Protein AF-0000000076115044 (afdb_homodimer)

Structure (mmCIF, N/CA/C/O backbone):
data_AF-0000000076115044-model_v1
#
loop_
_entity.id
_entity.type
_entity.pdbx_description
1 polymer 'Uncharacterized protein'
#
loop_
_atom_site.group_PDB
_atom_site.id
_atom_site.type_symbol
_atom_site.label_atom_id
_atom_site.label_alt_id
_atom_site.label_comp_id
_atom_site.label_asym_id
_atom_site.label_entity_id
_atom_site.label_seq_id
_atom_site.pdbx_PDB_ins_code
_atom_site.Cartn_x
_atom_site.Cartn_y
_atom_site.Cartn_z
_atom_site.occupancy
_atom_site.B_iso_or_equiv
_atom_site.auth_seq_id
_atom_site.auth_comp_id
_atom_site.auth_asym_id
_atom_site.auth_atom_id
_atom_site.pdbx_PDB_model_num
ATOM 1 N N . MET A 1 1 ? -0.438 2.156 -5.016 1 92.88 1 MET A N 1
ATOM 2 C CA . MET A 1 1 ? -1.375 1.752 -6.059 1 92.88 1 MET A CA 1
ATOM 3 C C . MET A 1 1 ? -2.768 1.525 -5.48 1 92.88 1 MET A C 1
ATOM 5 O O . MET A 1 1 ? -2.912 0.946 -4.402 1 92.88 1 MET A O 1
ATOM 9 N N . ALA A 1 2 ? -3.797 1.977 -6.234 1 94.44 2 ALA A N 1
ATOM 10 C CA . ALA A 1 2 ? -5.191 1.845 -5.82 1 94.44 2 ALA A CA 1
ATOM 11 C C . ALA A 1 2 ? -6.117 1.787 -7.031 1 94.44 2 ALA A C 1
ATOM 13 O O . ALA A 1 2 ? -5.699 2.078 -8.156 1 94.44 2 ALA A O 1
ATOM 14 N N . LEU A 1 3 ? -7.312 1.397 -6.785 1 94.25 3 LEU A N 1
ATOM 15 C CA . LEU A 1 3 ? -8.305 1.347 -7.855 1 94.25 3 LEU A CA 1
ATOM 16 C C . LEU A 1 3 ? -9.18 2.596 -7.848 1 94.25 3 LEU A C 1
ATOM 18 O O . LEU A 1 3 ? -9.688 2.996 -6.801 1 94.25 3 LEU A O 1
ATOM 22 N N . LEU A 1 4 ? -9.328 3.141 -8.992 1 94.81 4 LEU A N 1
ATOM 23 C CA . LEU A 1 4 ? -10.312 4.195 -9.164 1 94.81 4 LEU A CA 1
ATOM 24 C C . LEU A 1 4 ? -11.711 3.607 -9.375 1 94.81 4 LEU A C 1
ATOM 26 O O . LEU A 1 4 ? -11.844 2.434 -9.727 1 94.81 4 LEU A O 1
ATOM 30 N N . PRO A 1 5 ? -12.719 4.527 -9.172 1 89.69 5 PRO A N 1
ATOM 31 C CA . PRO A 1 5 ? -14.078 4.035 -9.43 1 89.69 5 PRO A CA 1
ATOM 32 C C . PRO A 1 5 ? -14.266 3.557 -10.867 1 89.69 5 PRO A C 1
ATOM 34 O O . PRO A 1 5 ? -15.086 2.674 -11.125 1 89.69 5 PRO A O 1
ATOM 37 N N . SER A 1 6 ? -13.555 4.031 -11.766 1 88.94 6 SER A N 1
ATOM 38 C CA . SER A 1 6 ? -13.641 3.646 -13.172 1 88.94 6 SER A CA 1
ATOM 39 C C . SER A 1 6 ? -13.141 2.225 -13.391 1 88.94 6 SER A C 1
ATOM 41 O O . SER A 1 6 ? -13.391 1.625 -14.438 1 88.94 6 SER A O 1
ATOM 43 N N . GLY A 1 7 ? -12.445 1.721 -12.438 1 89.56 7 GLY A N 1
ATOM 44 C CA . GLY A 1 7 ? -11.797 0.425 -12.586 1 89.56 7 GLY A CA 1
ATOM 45 C C . GLY A 1 7 ? -10.336 0.527 -12.984 1 89.56 7 GLY A C 1
ATOM 46 O O . GLY A 1 7 ? -9.609 -0.463 -12.938 1 89.56 7 GLY A O 1
ATOM 47 N N . ASP A 1 8 ? -9.898 1.721 -13.344 1 93.25 8 ASP A N 1
ATOM 48 C CA . ASP A 1 8 ? -8.492 1.933 -13.688 1 93.25 8 ASP A CA 1
ATOM 49 C C . ASP A 1 8 ? -7.621 1.976 -12.438 1 93.25 8 ASP A C 1
ATOM 51 O O . ASP A 1 8 ? -8.125 2.195 -11.328 1 93.25 8 ASP A O 1
ATOM 55 N N . LEU A 1 9 ? -6.344 1.738 -12.688 1 93.75 9 LEU A N 1
ATOM 56 C CA . LEU A 1 9 ? -5.406 1.773 -11.57 1 93.75 9 LEU A CA 1
ATOM 57 C C . LEU A 1 9 ? -4.793 3.16 -11.422 1 93.75 9 LEU A C 1
ATOM 59 O O . LEU A 1 9 ? -4.441 3.801 -12.422 1 93.75 9 LEU A O 1
ATOM 63 N N . LEU A 1 10 ? -4.797 3.629 -10.242 1 94.94 10 LEU A N 1
ATOM 64 C CA . LEU A 1 10 ? -4.062 4.828 -9.859 1 94.94 10 LEU A CA 1
ATOM 65 C C . LEU A 1 10 ? -2.729 4.469 -9.219 1 94.94 10 LEU A C 1
ATOM 67 O O . LEU A 1 10 ? -2.689 3.715 -8.242 1 94.94 10 LEU A O 1
ATOM 71 N N . ILE A 1 11 ? -1.641 5.027 -9.75 1 92.31 11 ILE A N 1
ATOM 72 C CA . ILE A 1 11 ? -0.313 4.562 -9.359 1 92.31 11 ILE A CA 1
ATOM 73 C C . ILE A 1 11 ? 0.571 5.758 -9.016 1 92.31 11 ILE A C 1
ATOM 75 O O . ILE A 1 11 ? 0.554 6.777 -9.711 1 92.31 11 ILE A O 1
ATOM 79 N N . SER A 1 12 ? 1.247 5.602 -7.922 1 91.94 12 SER A N 1
ATOM 80 C CA . SER A 1 12 ? 2.277 6.582 -7.59 1 91.94 12 SER A CA 1
ATOM 81 C C . SER A 1 12 ? 3.627 6.184 -8.172 1 91.94 12 SER A C 1
ATOM 83 O O . SER A 1 12 ? 4.082 5.055 -7.988 1 91.94 12 SER A O 1
ATOM 85 N N . THR A 1 13 ? 4.328 7.062 -8.867 1 86 13 THR A N 1
ATOM 86 C CA . THR A 1 13 ? 5.633 6.801 -9.469 1 86 13 THR A CA 1
ATOM 87 C C . THR A 1 13 ? 6.684 7.762 -8.922 1 86 13 THR A C 1
ATOM 89 O O . THR A 1 13 ? 7.625 8.125 -9.625 1 86 13 THR A O 1
ATOM 92 N N . ALA A 1 14 ? 6.473 8.281 -7.758 1 87.62 14 ALA A N 1
ATOM 93 C CA . ALA A 1 14 ? 7.375 9.227 -7.105 1 87.62 14 ALA A CA 1
ATOM 94 C C . ALA A 1 14 ? 7.527 10.5 -7.926 1 87.62 14 ALA A C 1
ATOM 96 O O . ALA A 1 14 ? 8.594 11.117 -7.941 1 87.62 14 ALA A O 1
ATOM 97 N N . GLU A 1 15 ? 6.566 10.773 -8.688 1 90.5 15 GLU A N 1
ATOM 98 C CA . GLU A 1 15 ? 6.461 12.039 -9.406 1 90.5 15 GLU A CA 1
ATOM 99 C C . GLU A 1 15 ? 5.363 12.922 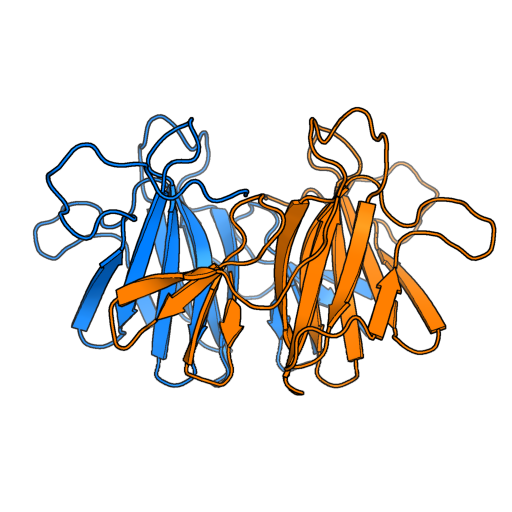-8.812 1 90.5 15 GLU A C 1
ATOM 101 O O . GLU A 1 15 ? 4.66 12.508 -7.891 1 90.5 15 GLU A O 1
ATOM 106 N N . THR A 1 16 ? 5.32 14.047 -9.383 1 95.31 16 THR A N 1
ATOM 107 C CA . THR A 1 16 ? 4.391 15.039 -8.867 1 95.31 16 THR A CA 1
ATOM 108 C C . THR A 1 16 ? 2.947 14.617 -9.117 1 95.31 16 THR A C 1
ATOM 110 O O . THR A 1 16 ? 2.07 14.844 -8.281 1 95.31 16 THR A O 1
ATOM 113 N N . ASN A 1 17 ? 2.691 14.023 -10.266 1 96.06 17 ASN A N 1
ATOM 114 C CA . ASN A 1 17 ? 1.363 13.523 -10.602 1 96.06 17 ASN A CA 1
ATOM 115 C C . ASN A 1 17 ? 1.271 12.008 -10.398 1 96.06 17 ASN A C 1
ATOM 117 O O . ASN A 1 17 ? 2.203 11.281 -10.734 1 96.06 17 ASN A O 1
ATOM 121 N N . LEU A 1 18 ? 0.113 11.648 -9.875 1 95.69 18 LEU A N 1
ATOM 122 C CA . LEU A 1 18 ? -0.189 10.219 -9.977 1 95.69 18 LEU A CA 1
ATOM 123 C C . LEU A 1 18 ? -0.432 9.82 -11.422 1 95.69 18 LEU A C 1
ATOM 125 O O . LEU A 1 18 ? -0.747 10.664 -12.266 1 95.69 18 LEU A O 1
ATOM 129 N N . LYS A 1 19 ? -0.262 8.586 -11.672 1 93.38 19 LYS A N 1
ATOM 130 C CA . LYS A 1 19 ? -0.513 8.055 -13.008 1 93.38 19 LYS A CA 1
ATOM 131 C C . LYS A 1 19 ? -1.729 7.133 -13.008 1 93.38 19 LYS A C 1
ATOM 133 O O . LYS A 1 19 ? -2.1 6.578 -11.977 1 93.38 19 LYS A O 1
ATOM 138 N N . ILE A 1 20 ? -2.307 7.059 -14.195 1 93.81 20 ILE A N 1
ATOM 139 C CA . ILE A 1 20 ? -3.43 6.148 -14.391 1 93.81 20 ILE A CA 1
ATOM 140 C C . ILE A 1 20 ? -3.045 5.055 -15.391 1 93.81 20 ILE A C 1
ATOM 142 O O . ILE A 1 20 ? -2.535 5.348 -16.469 1 93.81 20 ILE A O 1
ATOM 146 N N . LEU A 1 21 ? -3.168 3.883 -14.961 1 90.25 21 LEU A N 1
ATOM 147 C CA . LEU A 1 21 ? -3.127 2.762 -15.898 1 90.25 21 LEU A CA 1
ATOM 148 C C . LEU A 1 21 ? -4.535 2.334 -16.297 1 90.25 21 LEU A C 1
ATOM 150 O O . LEU A 1 21 ? -5.281 1.799 -15.477 1 90.25 21 LEU A O 1
ATOM 154 N N . SER A 1 22 ? -4.789 2.463 -17.594 1 88 22 SER A N 1
ATOM 155 C CA . SER A 1 22 ? -6.121 2.162 -18.109 1 88 22 SER A CA 1
ATOM 156 C C . SER A 1 22 ? -6.293 0.668 -18.359 1 88 22 SER A C 1
ATOM 158 O O . SER A 1 22 ? -5.496 0.06 -19.078 1 88 22 SER A O 1
ATOM 160 N N . HIS A 1 23 ? -7.363 0.152 -17.812 1 81.75 23 HIS A N 1
ATOM 161 C CA . HIS A 1 23 ? -7.664 -1.255 -18.047 1 81.75 23 HIS A CA 1
ATOM 162 C C . HIS A 1 23 ? -8.078 -1.493 -19.5 1 81.75 23 HIS A C 1
ATOM 164 O O . HIS A 1 23 ? -7.82 -2.564 -20.062 1 81.75 23 HIS A O 1
ATOM 170 N N . THR A 1 24 ? -8.617 -0.542 -20.031 1 78.94 24 THR A N 1
ATOM 171 C CA . THR A 1 24 ? -9.156 -0.679 -21.375 1 78.94 24 THR A CA 1
ATOM 172 C C . THR A 1 24 ? -8.047 -0.579 -22.422 1 78.94 24 THR A C 1
ATOM 174 O O . THR A 1 24 ? -8 -1.368 -23.359 1 78.94 24 THR A O 1
ATOM 177 N N . THR A 1 25 ? -7.129 0.269 -22.203 1 77 25 THR A N 1
ATOM 178 C CA . THR A 1 25 ? -6.137 0.51 -23.25 1 77 25 THR A CA 1
ATOM 179 C C . THR A 1 25 ? -4.793 -0.1 -22.875 1 77 25 THR A C 1
ATOM 181 O O . THR A 1 25 ? -3.93 -0.301 -23.734 1 77 25 THR A O 1
ATOM 184 N N . GLY A 1 26 ? -4.684 -0.269 -21.641 1 77.62 26 GLY A N 1
ATOM 185 C CA . GLY A 1 26 ? -3.398 -0.744 -21.141 1 77.62 26 GLY A CA 1
ATOM 186 C C . GLY A 1 26 ? -2.334 0.336 -21.125 1 77.62 26 GLY A C 1
ATOM 187 O O . GLY A 1 26 ? -1.146 0.041 -20.969 1 77.62 26 GLY A O 1
ATOM 188 N N . LYS A 1 27 ? -2.701 1.517 -21.312 1 82.31 27 LYS A N 1
ATOM 189 C CA . LYS A 1 27 ? -1.754 2.627 -21.359 1 82.31 27 LYS A CA 1
ATOM 190 C C . LYS A 1 27 ? -1.681 3.352 -20.016 1 82.31 27 LYS A C 1
ATOM 192 O O . LYS A 1 27 ? -2.672 3.416 -19.281 1 82.31 27 LYS A O 1
ATOM 197 N N . ILE A 1 28 ? -0.499 3.896 -19.734 1 84.88 28 ILE A N 1
ATOM 198 C CA . ILE A 1 28 ? -0.299 4.719 -18.547 1 84.88 28 ILE A CA 1
ATOM 199 C C . ILE A 1 28 ? -0.28 6.195 -18.938 1 84.88 28 ILE A C 1
ATOM 201 O O . ILE A 1 28 ? 0.41 6.582 -19.891 1 84.88 28 ILE A O 1
ATOM 205 N N . THR A 1 29 ? -1.082 6.941 -18.266 1 90.06 29 THR A N 1
ATOM 206 C CA . THR A 1 29 ? -1.138 8.375 -18.516 1 90.06 29 THR A CA 1
ATOM 207 C C . THR A 1 29 ? -1.088 9.164 -17.203 1 90.06 29 THR A C 1
ATOM 209 O O . THR A 1 29 ? -1.285 8.594 -16.125 1 90.06 29 THR A O 1
ATOM 212 N N . HIS A 1 30 ? -0.792 10.477 -17.312 1 93.12 30 HIS A N 1
ATOM 213 C CA . HIS A 1 30 ? -0.869 11.352 -16.156 1 93.12 30 HIS A CA 1
ATOM 214 C C . HIS A 1 30 ? -2.311 11.516 -15.68 1 93.12 30 HIS A C 1
ATOM 216 O O . HIS A 1 30 ? -3.227 11.617 -16.5 1 93.12 30 HIS A O 1
ATOM 222 N N . SER A 1 31 ? -2.404 11.562 -14.43 1 95.88 31 SER A N 1
ATOM 223 C CA . SER A 1 31 ? -3.723 11.852 -13.867 1 95.88 31 SER A CA 1
ATOM 224 C C . SER A 1 31 ? -3.863 13.328 -13.516 1 95.88 31 SER A C 1
ATOM 226 O O . SER A 1 31 ? -2.893 14.086 -13.594 1 95.88 31 SER A O 1
ATOM 228 N N . LYS A 1 32 ? -5.023 13.672 -13.211 1 97.19 32 LYS A N 1
ATOM 229 C CA . LYS A 1 32 ? -5.297 15.031 -12.75 1 97.19 32 LYS A CA 1
ATOM 230 C C . LYS A 1 32 ? -4.879 15.203 -11.289 1 97.19 32 LYS A C 1
ATOM 232 O O . LYS A 1 32 ? -4.871 16.328 -10.773 1 97.19 32 LYS A O 1
ATOM 237 N N . TYR A 1 33 ? -4.594 14.18 -10.578 1 98 33 TYR A N 1
ATOM 238 C CA . TYR A 1 33 ? -4.227 14.242 -9.164 1 98 33 TYR A CA 1
ATOM 239 C C . TYR A 1 33 ? -2.756 14.609 -9.008 1 98 33 TYR A C 1
ATOM 241 O O . TYR A 1 33 ? -1.872 13.781 -9.242 1 98 33 TYR A O 1
ATOM 249 N N . SER A 1 34 ? -2.525 15.797 -8.492 1 98.06 34 SER A N 1
ATOM 250 C CA . SER A 1 34 ? -1.179 16.359 -8.391 1 98.06 34 SER A CA 1
ATOM 251 C C . SER A 1 34 ? -0.904 16.891 -6.992 1 98.06 34 SER A C 1
ATOM 253 O O . SER A 1 34 ? -1.792 17.453 -6.352 1 98.06 34 SER A O 1
ATOM 255 N N . VAL A 1 35 ? 0.371 16.688 -6.555 1 97.69 35 VAL A N 1
ATOM 256 C CA . VAL A 1 35 ? 0.806 17.25 -5.273 1 97.69 35 VAL A CA 1
ATOM 257 C C . VAL A 1 35 ? 1.961 18.219 -5.496 1 97.69 35 VAL A C 1
ATOM 259 O O . VAL A 1 35 ? 2.822 18.375 -4.625 1 97.69 35 VAL A O 1
ATOM 262 N N . ALA A 1 36 ? 2.006 18.875 -6.578 1 96.56 36 ALA A N 1
ATOM 263 C CA . ALA A 1 36 ? 3.068 19.812 -6.906 1 96.56 36 ALA A CA 1
ATOM 264 C C . ALA A 1 36 ? 3.252 20.844 -5.793 1 96.56 36 ALA A C 1
ATOM 266 O O . ALA A 1 36 ? 2.273 21.359 -5.242 1 96.56 36 ALA A O 1
ATOM 267 N N . PRO A 1 37 ? 4.531 21.219 -5.398 1 96.81 37 PRO A N 1
ATOM 268 C CA . PRO A 1 37 ? 5.793 20.828 -6.035 1 96.81 37 PRO A CA 1
ATOM 269 C C . PRO A 1 37 ? 6.422 19.594 -5.391 1 96.81 37 PRO A C 1
ATOM 271 O O . PRO A 1 37 ? 7.613 19.344 -5.574 1 96.81 37 PRO A O 1
ATOM 274 N N . LEU A 1 38 ? 5.684 18.875 -4.645 1 96.75 38 LEU A N 1
ATOM 275 C CA . LEU A 1 38 ? 6.176 17.688 -3.957 1 96.75 38 LEU A CA 1
ATOM 276 C C . LEU A 1 38 ? 6.074 16.453 -4.852 1 96.75 38 LEU A C 1
ATOM 278 O O . LEU A 1 38 ? 5.676 16.562 -6.016 1 96.75 38 LEU A O 1
ATOM 282 N N . VAL A 1 39 ? 6.461 15.258 -4.309 1 94.38 39 VAL A N 1
ATOM 283 C CA . VAL A 1 39 ? 6.332 14.016 -5.059 1 94.38 39 VAL A CA 1
ATOM 284 C C . VAL A 1 39 ? 5.383 13.07 -4.332 1 94.38 39 VAL A C 1
ATOM 286 O O . VAL A 1 39 ? 5.254 13.125 -3.105 1 94.38 39 VAL A O 1
ATOM 289 N N . THR A 1 40 ? 4.789 12.188 -5.121 1 94.94 40 THR A N 1
ATOM 290 C CA . THR A 1 40 ? 3.773 11.281 -4.59 1 94.94 40 THR A CA 1
ATOM 291 C C . THR A 1 40 ? 4.418 10.016 -4.027 1 94.94 40 THR A C 1
ATOM 293 O O . THR A 1 40 ? 5.527 9.656 -4.418 1 94.94 40 THR A O 1
ATOM 296 N N . GLY A 1 41 ? 3.652 9.375 -3.078 1 92.94 41 GLY A N 1
ATOM 297 C CA . GLY A 1 41 ? 3.955 8.055 -2.557 1 92.94 41 GLY A CA 1
ATOM 298 C C . GLY A 1 41 ? 2.738 7.156 -2.471 1 92.94 41 GLY A C 1
ATOM 299 O O . GLY A 1 41 ? 2.004 7 -3.447 1 92.94 41 GLY A O 1
ATOM 300 N N . ALA A 1 42 ? 2.416 6.668 -1.312 1 94.06 42 ALA A N 1
ATOM 301 C CA . ALA A 1 42 ? 1.274 5.773 -1.128 1 94.06 42 ALA A CA 1
ATOM 302 C C . ALA A 1 42 ? -0.032 6.469 -1.502 1 94.06 42 ALA A C 1
ATOM 304 O O . ALA A 1 42 ? -0.211 7.656 -1.228 1 94.06 42 ALA A O 1
ATOM 305 N N . VAL A 1 43 ? -0.908 5.676 -2.045 1 95.69 43 VAL A N 1
ATOM 306 C CA . VAL A 1 43 ? -2.205 6.215 -2.436 1 95.69 43 VAL A CA 1
ATOM 307 C C . VAL A 1 43 ? -3.311 5.234 -2.053 1 95.69 43 VAL A C 1
ATOM 309 O O . VAL A 1 43 ? -3.105 4.02 -2.076 1 95.69 43 VAL A O 1
ATOM 312 N N . CYS A 1 44 ? -4.418 5.77 -1.693 1 94.88 44 CYS A N 1
ATOM 313 C CA . CYS A 1 44 ? -5.625 4.969 -1.528 1 94.88 44 CYS A CA 1
ATOM 314 C C . CYS A 1 44 ? -6.859 5.738 -1.979 1 94.88 44 CYS A C 1
ATOM 316 O O . CYS A 1 44 ? -6.844 6.973 -2.016 1 94.88 44 CYS A O 1
ATOM 318 N N . VAL A 1 45 ? -7.75 5.043 -2.4 1 94.44 45 VAL A N 1
ATOM 319 C CA . VAL A 1 45 ? -9.047 5.594 -2.781 1 94.44 45 VAL A CA 1
ATOM 320 C C . VAL A 1 45 ? -10.117 5.105 -1.808 1 94.44 45 VAL A C 1
ATOM 322 O O . VAL A 1 45 ? -10.281 3.9 -1.605 1 94.44 45 VAL A O 1
ATOM 325 N N . THR A 1 46 ? -10.797 6.055 -1.276 1 91.44 46 THR A N 1
ATOM 326 C CA . THR A 1 46 ? -11.773 5.695 -0.256 1 91.44 46 THR A CA 1
ATOM 327 C C . THR A 1 46 ? -13.086 5.254 -0.897 1 91.44 46 THR A C 1
ATOM 329 O O . THR A 1 46 ? -13.297 5.445 -2.098 1 91.44 46 THR A O 1
ATOM 332 N N . GLY A 1 47 ? -13.961 4.68 0.013 1 86.5 47 GLY A N 1
ATOM 333 C CA . GLY A 1 47 ? -15.273 4.254 -0.461 1 86.5 47 GLY A CA 1
ATOM 334 C C . GLY A 1 47 ? -16.141 5.402 -0.932 1 86.5 47 GLY A C 1
ATOM 335 O O . GLY A 1 47 ? -17.094 5.199 -1.688 1 86.5 47 GLY A O 1
ATOM 336 N N . ASN A 1 48 ? -15.875 6.598 -0.533 1 88.81 48 ASN A N 1
ATOM 337 C CA . ASN A 1 48 ? -16.594 7.781 -0.988 1 88.81 48 ASN A CA 1
ATOM 338 C C . ASN A 1 48 ? -15.828 8.516 -2.086 1 88.81 48 ASN A C 1
ATOM 340 O O . ASN A 1 48 ? -16.016 9.719 -2.277 1 88.81 48 ASN A O 1
ATOM 344 N N . ASP A 1 49 ? -14.867 7.855 -2.699 1 92.38 49 ASP A N 1
ATOM 345 C CA . ASP A 1 49 ? -14.172 8.227 -3.928 1 92.38 49 ASP A CA 1
ATOM 346 C C . ASP A 1 49 ? -13.227 9.406 -3.693 1 92.38 49 ASP A C 1
ATOM 348 O O . ASP A 1 49 ? -13.055 10.25 -4.57 1 92.38 49 ASP A O 1
ATOM 352 N N . LYS A 1 50 ? -12.75 9.523 -2.492 1 95 50 LYS A N 1
ATOM 353 C CA . LYS A 1 50 ? -11.664 10.461 -2.246 1 95 50 LYS A CA 1
ATOM 354 C C . LYS A 1 50 ? -10.305 9.82 -2.549 1 95 50 LYS A C 1
ATOM 356 O O . LYS A 1 50 ? -10.133 8.609 -2.379 1 95 50 LYS A O 1
ATOM 361 N N . ILE A 1 51 ? -9.445 10.695 -2.988 1 96.88 51 ILE A N 1
ATOM 362 C CA . ILE A 1 51 ? -8.07 10.266 -3.232 1 96.88 51 ILE A CA 1
ATOM 363 C C . ILE A 1 51 ? -7.1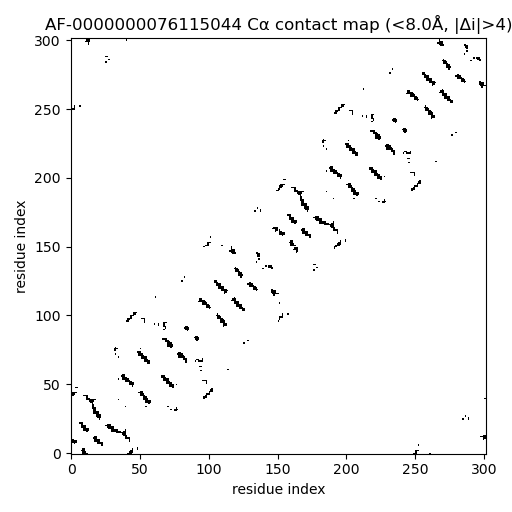72 10.742 -2.092 1 96.88 51 ILE A C 1
ATOM 365 O O . ILE A 1 51 ? -7.109 11.938 -1.801 1 96.88 51 ILE A O 1
ATOM 369 N N . ILE A 1 52 ? -6.566 9.844 -1.419 1 96.81 52 ILE A N 1
ATOM 370 C CA . ILE A 1 52 ? -5.633 10.188 -0.354 1 96.81 52 ILE A CA 1
ATOM 371 C C . ILE A 1 52 ? -4.211 9.805 -0.769 1 96.81 52 ILE A C 1
ATOM 373 O O . ILE A 1 52 ? -3.959 8.656 -1.149 1 96.81 52 ILE A O 1
ATOM 377 N N . VAL A 1 53 ? -3.332 10.742 -0.682 1 97.69 53 VAL A N 1
ATOM 378 C CA . VAL A 1 53 ? -1.98 10.523 -1.186 1 97.69 53 VAL A CA 1
ATOM 379 C C . VAL A 1 53 ? -0.961 11.039 -0.173 1 97.69 53 VAL A C 1
ATOM 381 O O . VAL A 1 53 ? -1.117 12.133 0.373 1 97.69 53 VAL A O 1
ATOM 384 N N . ARG A 1 54 ? -0.013 10.164 0.069 1 96.44 54 ARG A N 1
ATOM 385 C CA . ARG A 1 54 ? 1.155 10.68 0.777 1 96.44 54 ARG A CA 1
ATOM 386 C C . ARG A 1 54 ? 2.062 11.469 -0.161 1 96.44 54 ARG A C 1
ATOM 388 O O . ARG A 1 54 ? 2.285 11.062 -1.304 1 96.44 54 ARG A O 1
ATOM 395 N N . SER A 1 55 ? 2.561 12.57 0.287 1 96.5 55 SER A N 1
ATOM 396 C CA . SER A 1 55 ? 3.492 13.359 -0.51 1 96.5 55 SER A CA 1
ATOM 397 C C . SER A 1 55 ? 4.609 13.93 0.353 1 96.5 55 SER A C 1
ATOM 399 O O . SER A 1 55 ? 4.449 14.086 1.566 1 96.5 55 SER A O 1
ATOM 401 N N . ARG A 1 56 ? 5.688 14.164 -0.3 1 95.31 56 ARG A N 1
ATOM 402 C CA . ARG A 1 56 ? 6.832 14.719 0.41 1 95.31 56 ARG A CA 1
ATOM 403 C C . ARG A 1 56 ? 7.75 15.484 -0.542 1 95.31 56 ARG A C 1
ATOM 405 O O . ARG A 1 56 ? 7.617 15.367 -1.763 1 95.31 56 ARG A O 1
ATOM 412 N N . LYS A 1 57 ? 8.617 16.266 0.116 1 94.81 57 LYS A N 1
ATOM 413 C CA . LYS A 1 57 ? 9.695 16.844 -0.674 1 94.81 57 LYS A CA 1
ATOM 414 C C . LYS A 1 57 ? 10.578 15.758 -1.285 1 94.81 57 LYS A C 1
ATOM 416 O O . LYS A 1 57 ? 10.891 14.758 -0.629 1 94.81 57 LYS A O 1
ATOM 421 N N . GLU A 1 58 ? 10.977 16.016 -2.488 1 89.62 58 GLU A N 1
ATOM 422 C CA . GLU A 1 58 ? 11.844 15.039 -3.154 1 89.62 58 GLU A CA 1
ATOM 423 C C . GLU A 1 58 ? 13.156 14.867 -2.404 1 89.62 58 GLU A C 1
ATOM 425 O O . GLU A 1 58 ? 13.688 15.828 -1.835 1 89.62 58 GLU A O 1
ATOM 430 N N . GLY A 1 59 ? 13.742 13.586 -2.49 1 83.25 59 GLY A N 1
ATOM 431 C CA . GLY A 1 59 ? 15.008 13.32 -1.823 1 83.25 59 GLY A CA 1
ATOM 432 C C . GLY A 1 59 ? 14.945 12.125 -0.891 1 83.25 59 GLY A C 1
ATOM 433 O O . GLY A 1 59 ? 14.031 11.305 -0.981 1 83.25 59 GLY A O 1
ATOM 434 N N . SER A 1 60 ? 15.969 12.094 -0.051 1 81.88 60 SER A N 1
ATOM 435 C CA . SER A 1 60 ? 16.047 10.977 0.886 1 81.88 60 SER A CA 1
ATOM 436 C C . SER A 1 60 ? 14.992 11.109 1.985 1 81.88 60 SER A C 1
ATOM 438 O O . SER A 1 60 ? 14.703 12.211 2.447 1 81.88 60 SER A O 1
ATOM 440 N N . VAL A 1 61 ? 14.547 9.961 2.469 1 80.56 61 VAL A N 1
ATOM 441 C CA . VAL A 1 61 ? 13.547 9.938 3.525 1 80.56 61 VAL A CA 1
ATOM 442 C C . VAL A 1 61 ? 14.195 10.289 4.863 1 80.56 61 VAL A C 1
ATOM 444 O O . VAL A 1 61 ? 13.539 10.859 5.742 1 80.56 61 VAL A O 1
ATOM 447 N N . PHE A 1 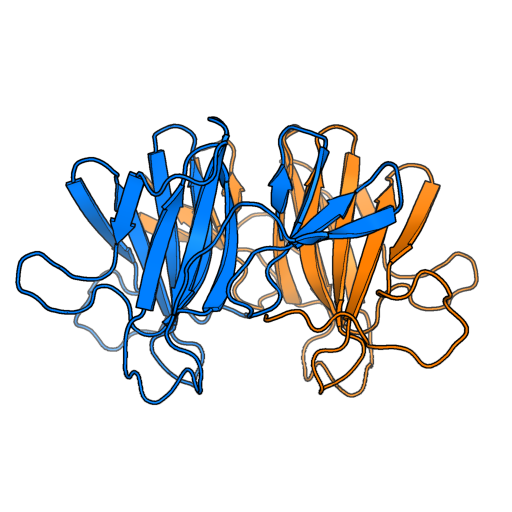62 ? 15.477 9.914 4.926 1 82.81 62 PHE A N 1
ATOM 448 C CA . PHE A 1 62 ? 16.219 10.219 6.141 1 82.81 62 PHE A CA 1
ATOM 449 C C . PHE A 1 62 ? 17.531 10.922 5.812 1 82.81 62 PHE A C 1
ATOM 451 O O . PHE A 1 62 ? 18.219 10.555 4.848 1 82.81 62 PHE A O 1
ATOM 458 N N . PRO A 1 63 ? 17.906 11.906 6.555 1 80.25 63 PRO A N 1
ATOM 459 C CA . PRO A 1 63 ? 17.234 12.469 7.723 1 80.25 63 PRO A CA 1
ATOM 460 C C . PRO A 1 63 ? 15.898 13.133 7.379 1 80.25 63 PRO A C 1
ATOM 462 O O . PRO A 1 63 ? 15.648 13.453 6.211 1 80.25 63 PRO A O 1
ATOM 465 N N . VAL A 1 64 ? 15.055 13.195 8.375 1 78.56 64 VAL A N 1
ATOM 466 C CA . VAL A 1 64 ? 13.719 13.758 8.211 1 78.56 64 VAL A CA 1
ATOM 467 C C . VAL A 1 64 ? 13.82 15.266 7.992 1 78.56 64 VAL A C 1
ATOM 469 O O . VAL A 1 64 ? 14.016 16.031 8.938 1 78.56 64 VAL A O 1
ATOM 472 N N . THR A 1 65 ? 13.75 15.703 6.711 1 84.38 65 THR A N 1
ATOM 473 C CA . THR A 1 65 ? 13.766 17.125 6.371 1 84.38 65 THR A CA 1
ATOM 474 C C . THR A 1 65 ? 12.695 17.453 5.336 1 84.38 65 THR A C 1
ATOM 476 O O . THR A 1 65 ? 12.344 16.594 4.516 1 84.38 65 THR A O 1
ATOM 479 N N . GLY A 1 66 ? 12.156 18.594 5.492 1 91.06 66 GLY A N 1
ATOM 480 C CA . GLY A 1 66 ? 11.25 19.078 4.461 1 91.06 66 GLY A CA 1
ATOM 481 C C . GLY A 1 66 ? 9.805 18.672 4.695 1 91.06 66 GLY A C 1
ATOM 482 O O . GLY A 1 66 ? 9.477 18.141 5.754 1 91.06 66 GLY A O 1
ATOM 483 N N . THR A 1 67 ? 8.992 18.891 3.773 1 95.44 67 THR A N 1
ATOM 484 C CA . THR A 1 67 ? 7.555 18.688 3.875 1 95.44 67 THR A CA 1
ATOM 485 C C . THR A 1 67 ? 7.203 17.203 3.725 1 95.44 67 THR A C 1
ATOM 487 O O . THR A 1 67 ? 7.711 16.531 2.826 1 95.44 67 THR A O 1
ATOM 490 N N . ARG A 1 68 ? 6.445 16.688 4.602 1 95.75 68 ARG A N 1
ATOM 491 C CA . ARG A 1 68 ? 5.809 15.383 4.57 1 95.75 68 ARG A CA 1
ATOM 492 C C . ARG A 1 68 ? 4.336 15.477 4.941 1 95.75 68 ARG A C 1
ATOM 494 O O . ARG A 1 68 ? 3.994 15.875 6.059 1 95.75 68 ARG A O 1
ATOM 501 N N . GLN A 1 69 ? 3.557 15.07 4.02 1 97.19 69 GLN A N 1
ATOM 502 C CA . GLN A 1 69 ? 2.145 15.336 4.273 1 97.19 69 GLN A CA 1
ATOM 503 C C . GLN A 1 69 ? 1.265 14.242 3.67 1 97.19 69 GLN A C 1
ATOM 505 O O . GLN A 1 69 ? 1.723 13.461 2.834 1 97.19 69 GLN A O 1
ATOM 510 N N . VAL A 1 70 ? 0.118 14.125 4.133 1 97.25 70 VAL A N 1
ATOM 511 C CA . VAL A 1 70 ? -0.975 13.359 3.539 1 97.25 70 VAL A CA 1
ATOM 512 C C . VAL A 1 70 ? -2.037 14.312 2.998 1 97.25 70 VAL A C 1
ATOM 514 O O . VAL A 1 70 ? -2.496 15.211 3.709 1 97.25 70 VAL A O 1
ATOM 517 N N . VAL A 1 71 ? -2.367 14.148 1.785 1 97.31 71 VAL A N 1
ATOM 518 C CA . VAL A 1 71 ? -3.275 15.055 1.096 1 97.31 71 VAL A CA 1
ATOM 519 C C . VAL A 1 71 ? -4.551 14.32 0.708 1 97.31 71 VAL A C 1
ATOM 521 O O . VAL A 1 71 ? -4.496 13.188 0.217 1 97.31 71 VAL A O 1
ATOM 524 N N . VAL A 1 72 ? -5.676 14.938 0.922 1 96.69 72 VAL A N 1
ATOM 525 C CA . VAL A 1 72 ? -6.973 14.422 0.499 1 96.69 72 VAL A CA 1
ATOM 526 C C . VAL A 1 72 ? -7.496 15.242 -0.674 1 96.69 72 VAL A C 1
ATOM 528 O O . VAL A 1 72 ? -7.574 16.469 -0.596 1 96.69 72 VAL A O 1
ATOM 531 N N . MET A 1 73 ? -7.855 14.555 -1.719 1 97.19 73 MET A N 1
ATOM 532 C CA . MET A 1 73 ? -8.391 15.211 -2.906 1 97.19 73 MET A CA 1
ATOM 533 C C . MET A 1 73 ? -9.758 14.648 -3.27 1 97.19 73 MET A C 1
ATOM 535 O O . MET A 1 73 ? -10.07 13.5 -2.953 1 97.19 73 MET A O 1
ATOM 539 N N . ASP A 1 74 ? -10.516 15.469 -3.957 1 96.62 74 ASP A N 1
ATOM 540 C CA . ASP A 1 74 ? -11.766 14.953 -4.504 1 96.62 74 ASP A CA 1
ATOM 541 C C . ASP A 1 74 ? -11.547 14.328 -5.879 1 96.62 74 ASP A C 1
ATOM 543 O O . ASP A 1 74 ? -10.414 14.219 -6.344 1 96.62 74 ASP A O 1
ATOM 547 N N . THR A 1 75 ? -12.68 13.898 -6.547 1 95.56 75 THR A N 1
ATOM 548 C CA . THR A 1 75 ? -12.586 13.133 -7.785 1 95.56 75 THR A CA 1
ATOM 549 C C . THR A 1 75 ? -12.109 14.016 -8.93 1 95.56 75 THR A C 1
ATOM 551 O O . THR A 1 75 ? -11.734 13.516 -9.992 1 95.56 75 THR A O 1
ATOM 554 N N . GLU A 1 76 ? -12.078 15.32 -8.664 1 96.31 76 GLU A N 1
ATOM 555 C CA . GLU A 1 76 ? -11.625 16.25 -9.695 1 96.31 76 GLU A CA 1
ATOM 556 C C . GLU A 1 76 ? -10.172 16.672 -9.469 1 96.31 76 GLU A C 1
ATOM 558 O O . GLU A 1 76 ? -9.625 17.469 -10.234 1 96.31 76 GLU A O 1
ATOM 563 N N . GLY A 1 77 ? -9.617 16.156 -8.445 1 97.25 77 GLY A N 1
ATOM 564 C CA . GLY A 1 77 ? -8.219 16.453 -8.156 1 97.25 77 GLY A CA 1
ATOM 565 C C . GLY A 1 77 ? -8.031 17.688 -7.293 1 97.25 77 GLY A C 1
ATOM 566 O O . GLY A 1 77 ? -6.906 18.141 -7.086 1 97.25 77 GLY A O 1
ATOM 567 N N . ARG A 1 78 ? -9.156 18.234 -6.84 1 97.62 78 ARG A N 1
ATOM 568 C CA . ARG A 1 78 ? -9.039 19.375 -5.941 1 97.62 78 ARG A CA 1
ATOM 569 C C . ARG A 1 78 ? -8.648 18.938 -4.535 1 97.62 78 ARG A C 1
ATOM 571 O O . ARG A 1 78 ? -9.227 17.984 -3.992 1 97.62 78 ARG A O 1
ATOM 578 N N . ILE A 1 79 ? -7.699 19.688 -3.961 1 97 79 ILE A N 1
ATOM 579 C CA . ILE A 1 79 ? -7.238 19.375 -2.615 1 97 79 ILE A CA 1
ATOM 580 C C . ILE A 1 79 ? -8.258 19.875 -1.59 1 97 79 ILE A C 1
ATOM 582 O O . ILE A 1 79 ? -8.586 21.062 -1.557 1 97 79 ILE A O 1
ATOM 586 N N . GLU A 1 80 ? -8.672 18.969 -0.789 1 95.19 80 GLU A N 1
ATOM 587 C CA . GLU A 1 80 ? -9.656 19.297 0.233 1 95.19 80 GLU A CA 1
ATOM 588 C C . GLU A 1 80 ? -9 19.484 1.598 1 95.19 80 GLU A C 1
ATOM 590 O O . GLU A 1 80 ? -9.469 20.266 2.42 1 95.19 80 GLU A O 1
ATOM 595 N N . LYS A 1 81 ? -8.047 18.734 1.854 1 95.06 81 LYS A N 1
ATOM 596 C CA . LYS A 1 81 ? -7.398 18.75 3.162 1 95.06 81 LYS A CA 1
ATOM 597 C C . LYS A 1 81 ? -5.938 18.312 3.061 1 95.06 81 LYS A C 1
ATOM 599 O O . LYS A 1 81 ? -5.605 17.406 2.293 1 95.06 81 LYS A O 1
ATOM 604 N N . VAL A 1 82 ? -5.082 18.969 3.859 1 96.31 82 VAL A N 1
ATOM 605 C CA . VAL A 1 82 ? -3.674 18.609 3.955 1 96.31 82 VAL A CA 1
ATOM 606 C C . VAL A 1 82 ? -3.299 18.359 5.418 1 96.31 82 VAL A C 1
ATOM 608 O O . VAL A 1 82 ? -3.598 19.188 6.285 1 96.31 82 VAL A O 1
ATOM 611 N N . TYR A 1 83 ? -2.721 17.234 5.691 1 96.88 83 TYR A N 1
ATOM 612 C CA . TYR A 1 83 ? -2.188 16.922 7.012 1 96.88 83 TYR A CA 1
ATOM 613 C C . TYR A 1 83 ? -0.663 16.953 7.004 1 96.88 83 TYR A C 1
ATOM 615 O O . TYR A 1 83 ? -0.022 16.031 6.488 1 96.88 83 TYR A O 1
ATOM 623 N N . GLU A 1 84 ? -0.118 17.922 7.59 1 96.38 84 GLU A N 1
ATOM 624 C CA . GLU A 1 84 ? 1.334 18.062 7.609 1 96.38 84 GLU A CA 1
ATOM 625 C C . GLU A 1 84 ? 1.834 18.438 9 1 96.38 84 GLU A C 1
ATOM 627 O O . GLU A 1 84 ? 2.791 17.844 9.5 1 96.38 84 GLU A O 1
ATOM 632 N N . LEU A 1 85 ? 1.139 19.438 9.594 1 94.25 85 LEU A N 1
ATOM 633 C CA . LEU A 1 85 ? 1.579 19.984 10.875 1 94.25 85 LEU A CA 1
ATOM 634 C C . LEU A 1 85 ? 0.458 19.938 11.906 1 94.25 85 LEU A C 1
ATOM 636 O O . LEU A 1 85 ? -0.719 20.062 11.555 1 94.25 85 LEU A O 1
ATOM 640 N N . TYR A 1 86 ? 0.925 19.797 13.109 1 92.38 86 TYR A N 1
ATOM 641 C CA . TYR A 1 86 ? 0.013 20.078 14.211 1 92.38 86 TYR A CA 1
ATOM 642 C C . TYR A 1 86 ? -0.281 21.578 14.297 1 92.38 86 TYR A C 1
ATOM 644 O O . TYR A 1 86 ? 0.346 22.375 13.602 1 92.38 86 TYR A O 1
ATOM 652 N N . ASP A 1 87 ? -1.249 21.781 15.203 1 88.69 87 ASP A N 1
ATOM 653 C CA . ASP A 1 87 ? -1.603 23.188 15.414 1 88.69 87 ASP A CA 1
ATOM 654 C C . ASP A 1 87 ? -0.412 23.969 15.953 1 88.69 87 ASP A C 1
ATOM 656 O O . ASP A 1 87 ? -0.277 25.172 15.672 1 88.69 87 ASP A O 1
ATOM 660 N N . ASN A 1 88 ? 0.474 23.375 16.625 1 92 88 ASN A N 1
ATOM 661 C CA . ASN A 1 88 ? 1.617 24.047 17.234 1 92 88 ASN A CA 1
ATOM 662 C C . ASN A 1 88 ? 2.777 24.172 16.25 1 92 88 ASN A C 1
ATOM 664 O O . ASN A 1 88 ? 3.865 24.625 16.625 1 92 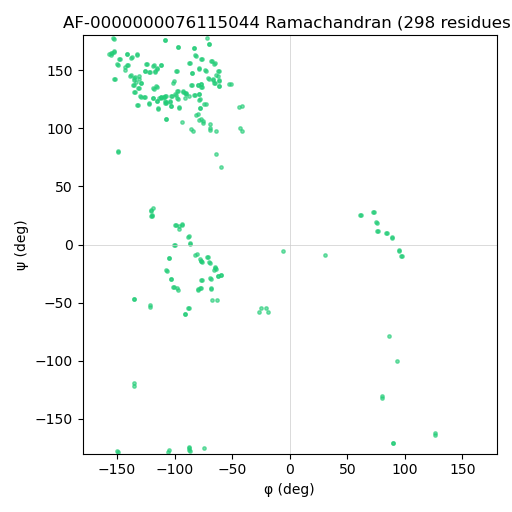88 ASN A O 1
ATOM 668 N N . GLY A 1 89 ? 2.617 23.734 15.086 1 92.12 89 GLY A N 1
ATOM 669 C CA . GLY A 1 89 ? 3.607 23.922 14.039 1 92.12 89 GLY A CA 1
ATOM 670 C C . GLY A 1 89 ? 4.559 22.75 13.898 1 92.12 89 GLY A C 1
ATOM 671 O O . GLY A 1 89 ? 5.406 22.734 13.008 1 92.12 89 GLY A O 1
ATOM 672 N N . LYS A 1 90 ? 4.465 21.797 14.758 1 93.12 90 LYS A N 1
ATOM 673 C CA . LYS A 1 90 ? 5.32 20.609 14.672 1 93.12 90 LYS A CA 1
ATOM 674 C C . LYS A 1 90 ? 4.816 19.641 13.609 1 93.12 90 LYS A C 1
ATOM 676 O O . LYS A 1 90 ? 3.609 19.531 13.375 1 93.12 90 LYS A O 1
ATOM 681 N N . PRO A 1 91 ? 5.715 18.906 13.039 1 94.5 91 PRO A N 1
ATOM 682 C CA . PRO A 1 91 ? 5.293 17.953 12.008 1 94.5 91 PRO A CA 1
ATOM 683 C C . PRO A 1 91 ? 4.496 16.781 12.578 1 94.5 91 PRO A C 1
ATOM 685 O O . PRO A 1 91 ? 4.805 16.297 13.664 1 94.5 91 PRO A O 1
ATOM 688 N N . ILE A 1 92 ? 3.516 16.375 11.828 1 94.62 92 ILE A N 1
ATOM 689 C CA . ILE A 1 92 ? 2.729 15.203 12.227 1 94.62 92 ILE A CA 1
ATOM 690 C C . ILE A 1 92 ? 3.51 13.93 11.922 1 94.62 92 ILE A C 1
ATOM 692 O O . ILE A 1 92 ? 3.475 12.977 12.703 1 94.62 92 ILE A O 1
ATOM 696 N N . PHE A 1 93 ? 4.227 13.938 10.797 1 94.56 93 PHE A N 1
ATOM 697 C CA . PHE A 1 93 ? 4.82 12.703 10.305 1 94.56 93 PHE A CA 1
ATOM 698 C C . PHE A 1 93 ? 6.344 12.805 10.289 1 94.56 93 PHE A C 1
ATOM 700 O O . PHE A 1 93 ? 6.895 13.891 10.109 1 94.56 93 PHE A O 1
ATOM 707 N N . THR A 1 94 ? 6.969 11.719 10.492 1 91.44 94 THR A N 1
ATOM 708 C CA . THR A 1 94 ? 8.398 11.578 10.242 1 91.44 94 THR A CA 1
ATOM 709 C C . THR A 1 94 ? 8.648 11.086 8.82 1 91.44 94 THR A C 1
ATOM 711 O O . THR A 1 94 ? 9.266 11.789 8.016 1 91.44 94 THR A O 1
ATOM 714 N N . ALA A 1 95 ? 8.117 9.914 8.492 1 90.06 95 ALA A N 1
ATOM 715 C CA . ALA A 1 95 ? 8.195 9.344 7.156 1 90.06 95 ALA A CA 1
ATOM 716 C C . ALA A 1 95 ? 6.969 8.492 6.852 1 90.06 95 ALA A C 1
ATOM 718 O O . ALA A 1 95 ? 7.039 7.258 6.871 1 90.06 95 ALA A O 1
ATOM 719 N N . PRO A 1 96 ? 5.844 9.156 6.473 1 92.12 96 PRO A N 1
ATOM 720 C CA . PRO A 1 96 ? 4.656 8.352 6.172 1 92.12 96 PRO A CA 1
ATOM 721 C C . PRO A 1 96 ? 4.875 7.395 5 1 92.12 96 PRO A C 1
ATOM 723 O O . PRO A 1 96 ? 5.445 7.785 3.977 1 92.12 96 PRO A O 1
ATOM 726 N N . GLN A 1 97 ? 4.387 6.133 5.164 1 89 97 GLN A N 1
ATOM 727 C CA . GLN A 1 97 ? 4.715 5.117 4.172 1 89 97 GLN A CA 1
ATOM 728 C C . GLN A 1 97 ? 3.453 4.531 3.547 1 89 97 GLN A C 1
ATOM 730 O O . GLN A 1 97 ? 3.379 4.359 2.328 1 89 97 GLN A O 1
ATOM 735 N N . ARG A 1 98 ? 2.527 4.078 4.359 1 91.5 98 ARG A N 1
ATOM 736 C CA . ARG A 1 98 ? 1.312 3.424 3.881 1 91.5 98 ARG A CA 1
ATOM 737 C C . ARG A 1 98 ? 0.067 4.148 4.383 1 91.5 98 ARG A C 1
ATOM 739 O O . ARG A 1 98 ? 0.076 4.727 5.473 1 91.5 98 ARG A O 1
ATOM 746 N N . ILE A 1 99 ? -0.922 4.051 3.525 1 94.44 99 ILE A N 1
ATOM 747 C CA . ILE A 1 99 ? -2.164 4.734 3.869 1 94.44 99 ILE A CA 1
ATOM 748 C C . ILE A 1 99 ? -3.354 3.822 3.584 1 94.44 99 ILE A C 1
ATOM 750 O O . ILE A 1 99 ? -3.375 3.119 2.57 1 94.44 99 ILE A O 1
ATOM 754 N N . THR A 1 100 ? -4.281 3.818 4.496 1 93.5 100 THR A N 1
ATOM 755 C CA . THR A 1 100 ? -5.613 3.275 4.246 1 93.5 100 THR A CA 1
ATOM 756 C C . THR A 1 100 ? -6.684 4.137 4.914 1 93.5 100 THR A C 1
ATOM 758 O O . THR A 1 100 ? -6.363 5.035 5.695 1 93.5 100 THR A O 1
ATOM 761 N N . ALA A 1 101 ? -7.887 3.959 4.508 1 92.69 101 ALA A N 1
ATOM 762 C CA . ALA A 1 101 ? -8.961 4.797 5.031 1 92.69 101 ALA A CA 1
ATOM 763 C C . ALA A 1 101 ? -10.289 4.039 5.066 1 92.69 101 ALA A C 1
ATOM 765 O O . ALA A 1 101 ? -10.477 3.072 4.32 1 92.69 101 ALA A O 1
ATOM 766 N N . ASP A 1 102 ? -11.086 4.516 5.953 1 88.06 102 ASP A N 1
ATOM 767 C CA . ASP A 1 102 ? -12.422 3.914 6.004 1 88.06 102 ASP A CA 1
ATOM 768 C C . ASP A 1 102 ? -13.461 4.84 5.387 1 88.06 102 ASP A C 1
ATOM 770 O O . ASP A 1 102 ? -13.125 5.879 4.816 1 88.06 102 ASP A O 1
ATOM 774 N N . THR A 1 103 ? -14.68 4.379 5.461 1 81.81 103 THR A N 1
ATOM 775 C CA . THR A 1 103 ? -15.75 5.141 4.828 1 81.81 103 THR A CA 1
ATOM 776 C C . THR A 1 103 ? -16.219 6.273 5.734 1 81.81 103 THR A C 1
ATOM 778 O O . THR A 1 103 ? -17.047 7.098 5.332 1 81.81 103 THR A O 1
ATOM 781 N N . GLU A 1 104 ? -15.789 6.328 6.945 1 83.25 104 GLU A N 1
ATOM 782 C CA . GLU A 1 104 ? -16.188 7.367 7.891 1 83.25 104 GLU A CA 1
ATOM 783 C C . GLU A 1 104 ? -15.172 8.5 7.93 1 83.25 104 GLU A C 1
ATOM 785 O O . GLU A 1 104 ? -15.078 9.227 8.922 1 83.25 104 GLU A O 1
ATOM 790 N N . ASN A 1 105 ? -14.32 8.539 6.938 1 81.44 105 ASN A N 1
ATOM 791 C CA . ASN A 1 105 ? -13.352 9.602 6.719 1 81.44 105 ASN A CA 1
ATOM 792 C C . ASN A 1 105 ? -12.188 9.508 7.703 1 81.44 105 ASN A C 1
ATOM 794 O O . ASN A 1 105 ? -11.594 10.523 8.062 1 81.44 105 ASN A O 1
ATOM 798 N N . ASN A 1 106 ? -12.016 8.367 8.273 1 91.12 106 ASN A N 1
ATOM 799 C CA . ASN A 1 106 ? -10.781 8.125 9.016 1 91.12 106 ASN A CA 1
ATOM 800 C C . ASN A 1 106 ? -9.664 7.633 8.102 1 91.12 106 ASN A C 1
ATOM 802 O O . ASN A 1 106 ? -9.898 6.812 7.211 1 91.12 106 ASN A O 1
ATOM 806 N N . ILE A 1 107 ? -8.516 8.172 8.328 1 94.5 107 ILE A N 1
ATOM 807 C CA . ILE A 1 107 ? -7.32 7.82 7.57 1 94.5 107 ILE A CA 1
ATOM 808 C C . ILE A 1 107 ? -6.266 7.234 8.508 1 94.5 107 ILE A C 1
ATOM 810 O O . ILE A 1 107 ? -6.016 7.773 9.586 1 94.5 107 ILE A O 1
ATOM 814 N N . TYR A 1 108 ? -5.684 6.203 8.133 1 93.25 108 TYR A N 1
ATOM 815 C CA . TYR A 1 108 ? -4.641 5.551 8.914 1 93.25 108 TYR A CA 1
ATOM 816 C C . TYR A 1 108 ? -3.32 5.527 8.156 1 93.25 108 TYR A C 1
ATOM 818 O O . TYR A 1 108 ? -3.264 5.062 7.012 1 93.25 108 TYR A O 1
ATOM 826 N N . VAL A 1 109 ? -2.332 6.023 8.82 1 93.75 109 VAL A N 1
ATOM 827 C CA . VAL A 1 109 ? -1.038 6.188 8.172 1 93.75 109 VAL A CA 1
ATOM 828 C C . VAL A 1 109 ? 0.032 5.422 8.945 1 93.75 109 VAL A C 1
ATOM 830 O O . VAL A 1 109 ? 0.207 5.633 10.148 1 93.75 109 VAL A O 1
ATOM 833 N N . LEU A 1 110 ? 0.645 4.535 8.281 1 91.56 110 LEU A N 1
ATOM 834 C CA . LEU A 1 110 ? 1.86 3.953 8.836 1 91.56 110 LEU A CA 1
ATOM 835 C C . LEU A 1 110 ? 3.043 4.898 8.664 1 91.56 110 LEU A C 1
ATOM 837 O O . LEU A 1 110 ? 3.434 5.215 7.543 1 91.56 110 LEU A O 1
ATOM 841 N N . ASP A 1 111 ? 3.57 5.309 9.781 1 90.5 111 ASP A N 1
ATOM 842 C CA . ASP A 1 111 ? 4.637 6.301 9.789 1 90.5 111 ASP A CA 1
ATOM 843 C C . ASP A 1 111 ? 5.941 5.703 10.312 1 90.5 111 ASP A C 1
ATOM 845 O O . ASP A 1 111 ? 6.023 5.289 11.469 1 90.5 111 ASP A O 1
ATOM 849 N N . ARG A 1 112 ? 6.926 5.703 9.445 1 87.94 112 ARG A N 1
ATOM 850 C CA . ARG A 1 112 ? 8.234 5.195 9.844 1 87.94 112 ARG A CA 1
ATOM 851 C C . ARG A 1 112 ? 9.008 6.238 10.641 1 87.94 112 ARG A C 1
ATOM 853 O O . ARG A 1 112 ? 9.07 7.406 10.25 1 87.94 112 ARG A O 1
ATOM 860 N N . LEU A 1 113 ? 9.633 5.738 11.695 1 84.62 113 LEU A N 1
ATOM 861 C CA . LEU A 1 113 ? 10.266 6.695 12.594 1 84.62 113 LEU A CA 1
ATOM 862 C C . LEU A 1 113 ? 11.773 6.719 12.383 1 84.62 113 LEU A C 1
ATOM 864 O O . LEU A 1 113 ? 12.43 7.723 12.664 1 84.62 113 LEU A O 1
ATOM 868 N N . ASN A 1 114 ? 12.234 5.57 11.984 1 81.25 114 ASN A N 1
ATOM 869 C CA . ASN A 1 114 ? 13.688 5.465 11.828 1 81.25 114 ASN A CA 1
ATOM 870 C C . ASN A 1 114 ? 14.062 4.48 10.727 1 81.25 114 ASN A C 1
ATOM 872 O O . ASN A 1 114 ? 13.188 3.885 10.094 1 81.25 114 ASN A O 1
ATOM 876 N N . THR A 1 115 ? 15.367 4.305 10.555 1 76.5 115 THR A N 1
ATOM 877 C CA . THR A 1 115 ? 15.867 3.439 9.492 1 76.5 115 THR A CA 1
ATOM 878 C C . THR A 1 115 ? 15.695 1.969 9.867 1 76.5 115 THR A C 1
ATOM 880 O O . THR A 1 115 ? 15.75 1.092 9 1 76.5 115 THR A O 1
ATOM 883 N N . ASP A 1 116 ? 15.438 1.634 11.148 1 71.62 116 ASP A N 1
ATOM 884 C CA . ASP A 1 116 ? 15.352 0.248 11.602 1 71.62 116 ASP A CA 1
ATOM 885 C C . ASP A 1 116 ? 13.93 -0.293 11.445 1 71.62 116 ASP A C 1
ATOM 887 O O . ASP A 1 116 ? 13.602 -1.344 11.992 1 71.62 116 ASP A O 1
ATOM 891 N N . LYS A 1 117 ? 13.047 0.363 10.875 1 73.12 117 LYS A N 1
ATOM 892 C CA . LYS A 1 117 ? 11.695 -0.037 10.5 1 73.12 117 LYS A CA 1
ATOM 893 C C . LYS A 1 117 ? 10.727 0.119 11.672 1 73.12 117 LYS A C 1
ATOM 895 O O . LYS A 1 117 ? 9.617 -0.416 11.641 1 73.12 117 LYS A O 1
ATOM 900 N N . SER A 1 118 ? 11.25 0.773 12.688 1 77.62 118 SER A N 1
ATOM 901 C CA . SER A 1 118 ? 10.305 1.163 13.727 1 77.62 118 SER A CA 1
ATOM 902 C C . SER A 1 118 ? 9.297 2.18 13.195 1 77.62 118 SER A C 1
ATOM 904 O O . SER A 1 118 ? 9.633 3.027 12.367 1 77.62 118 SER A O 1
ATOM 906 N N . GLY A 1 119 ? 8.078 1.917 13.648 1 82.25 119 GLY A N 1
ATOM 907 C CA . GLY A 1 119 ? 7.066 2.828 13.133 1 82.25 119 GLY A CA 1
ATOM 908 C C . GLY A 1 119 ? 5.875 2.986 14.062 1 82.25 119 GLY A C 1
ATOM 909 O O . GLY A 1 119 ? 5.875 2.459 15.172 1 82.25 119 GLY A O 1
ATOM 910 N N . ARG A 1 120 ? 4.996 3.826 13.633 1 87.06 120 ARG A N 1
ATOM 911 C CA . ARG A 1 120 ? 3.734 4.082 14.32 1 87.06 120 ARG A CA 1
ATOM 912 C C . ARG A 1 120 ? 2.584 4.184 13.32 1 87.06 120 ARG A C 1
ATOM 914 O O . ARG A 1 120 ? 2.811 4.301 12.117 1 87.06 120 ARG A O 1
ATOM 921 N N . ILE A 1 121 ? 1.469 4.012 13.883 1 90.56 121 ILE A N 1
ATOM 922 C CA . ILE A 1 121 ? 0.27 4.277 13.102 1 90.56 121 ILE A CA 1
ATOM 923 C C . ILE A 1 121 ? -0.392 5.566 13.578 1 90.56 121 ILE A C 1
ATOM 925 O O . ILE A 1 121 ? -0.66 5.723 14.773 1 90.56 121 ILE A O 1
ATOM 929 N N . VAL A 1 122 ? -0.553 6.469 12.688 1 91.19 122 VAL A N 1
ATOM 930 C CA . VAL A 1 122 ? -1.234 7.727 12.977 1 91.19 122 VAL A CA 1
ATOM 931 C C . VAL A 1 122 ? -2.646 7.695 12.391 1 91.19 122 VAL A C 1
ATOM 933 O O . VAL A 1 122 ? -2.824 7.508 11.188 1 91.19 122 VAL A O 1
ATOM 936 N N . ALA A 1 123 ? -3.633 7.887 13.227 1 92.06 123 ALA A N 1
ATOM 937 C CA . ALA A 1 123 ? -5.02 7.977 12.781 1 92.06 123 ALA A CA 1
ATOM 938 C C . ALA A 1 123 ? -5.469 9.43 12.664 1 92.06 123 ALA A C 1
ATOM 940 O O . ALA A 1 123 ? -5.289 10.211 13.602 1 92.06 123 ALA A O 1
ATOM 941 N N . LEU A 1 124 ? -6.02 9.68 11.469 1 93.69 124 LEU A N 1
ATOM 942 C CA . LEU A 1 124 ? -6.484 11.031 11.18 1 93.69 124 LEU A CA 1
ATOM 943 C C . LEU A 1 124 ? -7.996 11.062 10.992 1 93.69 124 LEU A C 1
ATOM 945 O O . LEU A 1 124 ? -8.602 10.047 10.648 1 93.69 124 LEU A O 1
ATOM 949 N N . ASN A 1 125 ? -8.523 12.195 11.305 1 86.94 125 ASN A N 1
ATOM 950 C CA . ASN A 1 125 ? -9.922 12.469 10.984 1 86.94 125 ASN A CA 1
ATOM 951 C C . ASN A 1 125 ? -10.094 13.859 10.383 1 86.94 125 ASN A C 1
ATOM 953 O O . ASN A 1 125 ? -9.461 14.812 10.828 1 86.94 125 ASN A O 1
ATOM 957 N N . THR A 1 126 ? -10.938 13.938 9.453 1 75.56 126 THR A N 1
ATOM 958 C CA . THR A 1 126 ? -11.078 15.164 8.688 1 75.56 126 THR A CA 1
ATOM 959 C C . THR A 1 126 ? -11.594 16.297 9.57 1 75.56 126 THR A C 1
ATOM 961 O O . THR A 1 126 ? -11.398 17.469 9.258 1 75.56 126 THR A O 1
ATOM 964 N N . THR A 1 127 ? -12.18 16.031 10.586 1 73.06 127 THR A N 1
ATOM 965 C CA . THR A 1 127 ? -12.742 17.062 11.438 1 73.06 127 THR A CA 1
ATOM 966 C C . THR A 1 127 ? -11.805 17.391 12.602 1 73.06 127 THR A C 1
ATOM 968 O O . THR A 1 127 ? -11.625 18.547 12.961 1 73.06 127 THR A O 1
ATOM 971 N N . LYS A 1 128 ? -11.109 16.422 13.188 1 74.38 128 LYS A N 1
ATOM 972 C CA . LYS A 1 128 ? -10.375 16.578 14.438 1 74.38 128 LYS A CA 1
ATOM 973 C C . LYS A 1 128 ? -8.867 16.656 14.188 1 74.38 128 LYS A C 1
ATOM 975 O O . LYS A 1 128 ? -8.109 17.062 15.07 1 74.38 128 LYS A O 1
ATOM 980 N N . GLY A 1 129 ? -8.516 16.328 12.969 1 87.38 129 GLY A N 1
ATOM 981 C CA . GLY A 1 129 ? -7.09 16.156 12.766 1 87.38 129 GLY A CA 1
ATOM 982 C C . GLY A 1 129 ? -6.566 14.812 13.234 1 87.38 129 GLY A C 1
ATOM 983 O O . GLY A 1 129 ? -7.164 13.773 12.938 1 87.38 129 GLY A O 1
ATOM 984 N N . VAL A 1 130 ? -5.445 14.805 14.008 1 90 130 VAL A N 1
ATOM 985 C CA . VAL A 1 130 ? -4.891 13.562 14.523 1 90 130 VAL A CA 1
ATOM 986 C C . VAL A 1 130 ? -5.777 13.016 15.641 1 90 130 VAL A C 1
ATOM 988 O O . VAL A 1 130 ? -5.973 13.68 16.672 1 90 130 VAL A O 1
ATOM 991 N N . LYS A 1 131 ? -6.234 11.875 15.438 1 88.81 131 LYS A N 1
ATOM 992 C CA . LYS A 1 131 ? -7.117 11.258 16.422 1 88.81 131 LYS A CA 1
ATOM 993 C C . LYS A 1 131 ? -6.324 10.492 17.484 1 88.81 131 LYS A C 1
ATOM 995 O O . LYS A 1 131 ? -6.543 10.68 18.688 1 88.81 131 LYS A O 1
ATOM 1000 N N . TRP A 1 132 ? -5.496 9.594 17.078 1 86.31 132 TRP A N 1
ATOM 1001 C CA . TRP A 1 132 ? -4.648 8.828 17.984 1 86.31 132 TRP A CA 1
ATOM 1002 C C . TRP A 1 132 ? -3.406 8.312 17.266 1 86.31 132 TRP A C 1
ATOM 1004 O O . TRP A 1 132 ? -3.352 8.312 16.031 1 86.31 132 TRP A O 1
ATOM 1014 N N . ILE A 1 133 ? -2.453 7.922 18.062 1 87.75 133 ILE A N 1
ATOM 1015 C CA . ILE A 1 133 ? -1.196 7.363 17.578 1 87.75 133 ILE A CA 1
ATOM 1016 C C . ILE A 1 133 ? -0.899 6.051 18.297 1 87.75 133 ILE A C 1
ATOM 1018 O O . ILE A 1 133 ? -1.027 5.961 19.516 1 87.75 133 ILE A O 1
ATOM 1022 N N . TYR A 1 134 ? -0.652 5.039 17.453 1 83.38 134 TYR A N 1
ATOM 1023 C CA . TYR A 1 134 ? -0.208 3.762 18 1 83.38 134 TYR A CA 1
ATOM 1024 C C . TYR A 1 134 ? 1.269 3.525 17.703 1 83.38 134 TYR A C 1
ATOM 1026 O O . TYR A 1 134 ? 1.67 3.453 16.531 1 83.38 134 TYR A O 1
ATOM 1034 N N . SER A 1 135 ? 2.074 3.348 18.641 1 76 135 SER A N 1
ATOM 1035 C CA . SER A 1 135 ? 3.502 3.135 18.438 1 76 135 SER A CA 1
ATOM 1036 C C . SER A 1 135 ? 3.949 1.793 19 1 76 135 SER A C 1
ATOM 1038 O O . SER A 1 135 ? 5.145 1.491 19.031 1 76 135 SER A O 1
ATOM 1040 N N . GLY A 1 136 ? 2.959 0.781 19.016 1 63.16 136 GLY A N 1
ATOM 1041 C CA . GLY A 1 136 ? 3.262 -0.501 19.641 1 63.16 136 GLY A CA 1
ATOM 1042 C C . GLY A 1 136 ? 2.996 -0.521 21.141 1 63.16 136 GLY A C 1
ATOM 1043 O O . GLY A 1 136 ? 2.359 -1.444 21.641 1 63.16 136 GLY A O 1
ATOM 1044 N N . ASN A 1 137 ? 3.895 0.045 21.984 1 46.88 137 ASN A N 1
ATOM 1045 C CA . ASN A 1 137 ? 3.713 -0.017 23.438 1 46.88 137 ASN A CA 1
ATOM 1046 C C . ASN A 1 137 ? 2.641 0.96 23.906 1 46.88 137 ASN A C 1
ATOM 1048 O O . ASN A 1 137 ? 2.658 2.135 23.531 1 46.88 137 ASN A O 1
ATOM 1052 N N . PRO A 1 138 ? 1.545 0.451 24.203 1 40.84 138 PRO A N 1
ATOM 1053 C CA . PRO A 1 138 ? 0.663 1.431 24.844 1 40.84 138 PRO A CA 1
ATOM 1054 C C . PRO A 1 138 ? 1.433 2.537 25.562 1 40.84 138 PRO A C 1
ATOM 1056 O O . PRO A 1 138 ? 0.898 3.629 25.766 1 40.84 138 PRO A O 1
ATOM 1059 N N . ASP A 1 139 ? 2.266 2.158 26.5 1 33.62 139 ASP A N 1
ATOM 1060 C CA . ASP A 1 139 ? 2.996 3.172 27.266 1 33.62 139 ASP A CA 1
ATOM 1061 C C . ASP A 1 139 ? 3.936 3.963 26.359 1 33.62 139 ASP A C 1
ATOM 1063 O O . ASP A 1 139 ? 4.934 3.426 25.875 1 33.62 139 ASP A O 1
ATOM 1067 N N . ILE A 1 140 ? 3.465 4.922 25.578 1 34.47 140 ILE A N 1
ATOM 1068 C CA . ILE A 1 140 ? 4.266 5.848 24.781 1 34.47 140 ILE A CA 1
ATOM 1069 C C . ILE A 1 140 ? 5.688 5.906 25.344 1 34.47 140 ILE A C 1
ATOM 1071 O O . ILE A 1 140 ? 6.625 6.281 24.641 1 34.47 140 ILE A O 1
ATOM 1075 N N . ASN A 1 141 ? 5.965 6.16 26.484 1 31.05 141 ASN A N 1
ATOM 1076 C CA . ASN A 1 141 ? 7.18 6.457 27.234 1 31.05 141 ASN A CA 1
ATOM 1077 C C . ASN A 1 141 ? 8.094 5.238 27.312 1 31.05 141 ASN A C 1
ATOM 1079 O O . ASN A 1 141 ? 9.211 5.332 27.828 1 31.05 141 ASN A O 1
ATOM 1083 N N . LYS A 1 142 ? 7.586 3.943 27.672 1 32.16 142 LYS A N 1
ATOM 1084 C CA . LYS A 1 142 ? 8.586 2.99 28.156 1 32.16 142 LYS A CA 1
ATOM 1085 C C . LYS A 1 142 ? 9.141 2.16 27 1 32.16 142 LYS A C 1
ATOM 1087 O O . LYS A 1 142 ? 8.43 1.865 26.031 1 32.16 142 LYS A O 1
ATOM 1092 N N . GLY A 1 143 ? 10.336 1.959 26.625 1 31.44 143 GLY A N 1
ATOM 1093 C CA . GLY A 1 143 ? 11.391 1.346 25.828 1 31.44 143 GLY A CA 1
ATOM 1094 C C . GLY A 1 143 ? 10.883 0.235 24.922 1 31.44 143 GLY A C 1
ATOM 1095 O O . GLY A 1 143 ? 11.656 -0.599 24.453 1 31.44 143 GLY A O 1
ATOM 1096 N N . GLU A 1 144 ? 9.633 -0.125 25.031 1 35.88 144 GLU A N 1
ATOM 1097 C CA . GLU A 1 144 ? 9.367 -1.412 24.391 1 35.88 144 GLU A CA 1
ATOM 1098 C C . GLU A 1 144 ? 9.398 -1.296 22.875 1 35.88 144 GLU A C 1
ATOM 1100 O O . GLU A 1 144 ? 9.25 -0.2 22.328 1 35.88 144 GLU A O 1
ATOM 1105 N N . VAL A 1 145 ? 9.203 -2.51 22.172 1 37.25 145 VAL A N 1
ATOM 1106 C CA . VAL A 1 145 ? 9.578 -2.943 20.828 1 37.25 145 VAL A CA 1
ATOM 1107 C C . VAL A 1 145 ? 8.758 -2.191 19.781 1 37.25 145 VAL A C 1
ATOM 1109 O O . VAL A 1 145 ? 7.531 -2.094 19.906 1 37.25 145 VAL A O 1
ATOM 1112 N N . THR A 1 146 ? 9.305 -1.328 19.203 1 42.53 146 THR A N 1
ATOM 1113 C CA . THR A 1 146 ? 8.867 -0.548 18.047 1 42.53 146 THR A CA 1
ATOM 1114 C C . THR A 1 146 ? 8.18 -1.444 17.016 1 42.53 146 THR A C 1
ATOM 1116 O O . THR A 1 146 ? 8.625 -2.568 16.781 1 42.53 146 THR A O 1
ATOM 1119 N N . PHE A 1 147 ? 6.832 -1.091 16.766 1 48.34 147 PHE A N 1
ATOM 1120 C CA . PHE A 1 147 ? 6.121 -1.703 15.648 1 48.34 147 PHE A CA 1
ATOM 1121 C C . PHE A 1 147 ? 7.012 -1.785 14.414 1 48.34 147 PHE A C 1
ATOM 1123 O O . PHE A 1 147 ? 7.57 -0.777 13.977 1 48.34 147 PHE A O 1
ATOM 1130 N N . LYS A 1 148 ? 7.609 -2.986 14.211 1 46.91 148 LYS A N 1
ATOM 1131 C CA . LYS A 1 148 ? 8.398 -3.162 13 1 46.91 148 LYS A CA 1
ATOM 1132 C C . LYS A 1 148 ? 7.516 -3.549 11.82 1 46.91 148 LYS A C 1
ATOM 1134 O O . LYS A 1 148 ? 6.746 -4.508 11.898 1 46.91 148 LYS A O 1
ATOM 1139 N N . HIS A 1 149 ? 7.188 -2.527 11.062 1 41.72 149 HIS A N 1
ATOM 1140 C CA . HIS A 1 149 ? 6.371 -2.805 9.883 1 41.72 149 HIS A CA 1
ATOM 1141 C C . HIS A 1 149 ? 7.242 -3.158 8.68 1 41.72 149 HIS A C 1
ATOM 1143 O O . HIS A 1 149 ? 8.406 -2.762 8.617 1 41.72 149 HIS A O 1
ATOM 1149 N N . MET A 1 150 ? 7.016 -4.277 7.984 1 41.12 150 MET A N 1
ATOM 1150 C CA . MET A 1 150 ? 7.734 -4.555 6.746 1 41.12 150 MET A CA 1
ATOM 1151 C C . MET A 1 150 ? 7.176 -3.729 5.594 1 41.12 150 MET A C 1
ATOM 1153 O O . MET A 1 150 ? 5.957 -3.623 5.438 1 41.12 150 MET A O 1
ATOM 1157 N N . ILE A 1 151 ? 7.953 -2.689 5.129 1 41.22 151 ILE A N 1
ATOM 1158 C CA . ILE A 1 151 ? 7.547 -1.957 3.938 1 41.22 151 ILE A CA 1
ATOM 1159 C C . ILE A 1 151 ? 7.602 -2.877 2.721 1 41.22 151 ILE A C 1
ATOM 1161 O O . ILE A 1 151 ? 8.477 -3.744 2.631 1 41.22 151 ILE A O 1
ATOM 1165 N N . MET B 1 1 ? -0.919 -2.766 5.102 1 92.69 1 MET B N 1
ATOM 1166 C CA . MET B 1 1 ? -1.996 -2.432 6.027 1 92.69 1 MET B CA 1
ATOM 1167 C C . MET B 1 1 ? -3.324 -2.287 5.289 1 92.69 1 MET B C 1
ATOM 1169 O O . MET B 1 1 ? -3.375 -1.707 4.203 1 92.69 1 MET B O 1
ATOM 1173 N N . ALA B 1 2 ? -4.41 -2.816 5.926 1 94.25 2 ALA B N 1
ATOM 1174 C CA . ALA B 1 2 ? -5.75 -2.77 5.344 1 94.25 2 ALA B CA 1
ATOM 1175 C C . ALA B 1 2 ? -6.82 -2.773 6.43 1 94.25 2 ALA B C 1
ATOM 1177 O O . ALA B 1 2 ? -6.527 -3.057 7.594 1 94.25 2 ALA B O 1
ATOM 1178 N N . LEU B 1 3 ? -7.992 -2.449 6.027 1 94 3 LEU B N 1
ATOM 1179 C CA . LEU B 1 3 ? -9.109 -2.463 6.969 1 94 3 LEU B CA 1
ATOM 1180 C C . LEU B 1 3 ? -9.898 -3.762 6.855 1 94 3 LEU B C 1
ATOM 1182 O O . LEU B 1 3 ? -10.25 -4.184 5.754 1 94 3 LEU B O 1
ATOM 1186 N N . LEU B 1 4 ? -10.156 -4.328 7.984 1 94.69 4 LEU B N 1
ATOM 1187 C CA . LEU B 1 4 ? -11.094 -5.441 8.039 1 94.69 4 LEU B CA 1
ATOM 1188 C C . LEU B 1 4 ? -12.539 -4.941 8.07 1 94.69 4 LEU B C 1
ATOM 1190 O O . LEU B 1 4 ? -12.789 -3.777 8.398 1 94.69 4 LEU B O 1
ATOM 1194 N N . PRO B 1 5 ? -13.453 -5.91 7.742 1 89.38 5 PRO B N 1
ATOM 1195 C CA . PRO B 1 5 ? -14.859 -5.504 7.832 1 89.38 5 PRO B CA 1
ATOM 1196 C C . PRO B 1 5 ? -15.25 -5.047 9.234 1 89.38 5 PRO B C 1
ATOM 1198 O O . PRO B 1 5 ? -16.156 -4.223 9.391 1 89.38 5 PRO B O 1
ATOM 1201 N N . SER B 1 6 ? -14.617 -5.48 10.219 1 88.62 6 SER B N 1
ATOM 1202 C CA . SER B 1 6 ? -14.906 -5.109 11.602 1 88.62 6 SER B CA 1
ATOM 1203 C C . SER B 1 6 ? -14.516 -3.658 11.875 1 88.62 6 SER B C 1
ATOM 1205 O O . SER B 1 6 ? -14.922 -3.08 12.883 1 88.62 6 SER B O 1
ATOM 1207 N N . GLY B 1 7 ? -13.75 -3.117 11.008 1 89.38 7 GLY B N 1
ATOM 1208 C CA . GLY B 1 7 ? -13.211 -1.787 11.234 1 89.38 7 GLY B CA 1
ATOM 1209 C C . GLY B 1 7 ? -11.805 -1.803 11.812 1 89.38 7 GLY B C 1
ATOM 1210 O O . GLY B 1 7 ? -11.141 -0.769 11.859 1 89.38 7 GLY B O 1
ATOM 1211 N N . ASP B 1 8 ? -11.344 -2.973 12.211 1 93 8 ASP B N 1
ATOM 1212 C CA . ASP B 1 8 ? -9.984 -3.102 12.727 1 93 8 ASP B CA 1
ATOM 1213 C C . ASP B 1 8 ? -8.961 -3.09 11.594 1 93 8 ASP B C 1
ATOM 1215 O O . ASP B 1 8 ? -9.305 -3.338 10.438 1 93 8 ASP B O 1
ATOM 1219 N N . LEU B 1 9 ? -7.742 -2.777 12.008 1 93.62 9 LEU B N 1
ATOM 1220 C CA . LEU B 1 9 ? -6.672 -2.746 11.016 1 93.62 9 LEU B CA 1
ATOM 1221 C C . LEU B 1 9 ? -5.953 -4.09 10.945 1 93.62 9 LEU B C 1
ATOM 1223 O O . LEU B 1 9 ? -5.68 -4.703 11.984 1 93.62 9 LEU B O 1
ATOM 1227 N N . LEU B 1 10 ? -5.793 -4.551 9.781 1 94.75 10 LEU B N 1
ATOM 1228 C CA . LEU B 1 10 ? -4.945 -5.703 9.492 1 94.75 10 LEU B CA 1
ATOM 1229 C C . LEU B 1 10 ? -3.568 -5.262 9.016 1 94.75 10 LEU B C 1
ATOM 1231 O O . LEU B 1 10 ? -3.455 -4.496 8.055 1 94.75 10 LEU B O 1
ATOM 1235 N N . ILE B 1 11 ? -2.525 -5.754 9.688 1 92.12 11 ILE B N 1
ATOM 1236 C CA . ILE B 1 11 ? -1.191 -5.207 9.461 1 92.12 11 ILE B CA 1
ATOM 1237 C C . ILE B 1 11 ? -0.198 -6.344 9.227 1 92.12 11 ILE B C 1
ATOM 1239 O O . ILE B 1 11 ? -0.23 -7.355 9.93 1 92.12 11 ILE B O 1
ATOM 1243 N N . SER B 1 12 ? 0.596 -6.141 8.234 1 91.94 12 SER B N 1
ATOM 1244 C CA . SER B 1 12 ? 1.721 -7.051 8.031 1 91.94 12 SER B CA 1
ATOM 1245 C C . SER B 1 12 ? 2.963 -6.562 8.773 1 91.94 12 SER B C 1
ATOM 1247 O O . SER B 1 12 ? 3.367 -5.41 8.625 1 91.94 12 SER B O 1
ATOM 1249 N N . THR B 1 13 ? 3.615 -7.395 9.562 1 85.94 13 THR B N 1
ATOM 1250 C CA . THR B 1 13 ? 4.816 -7.047 10.312 1 85.94 13 THR B CA 1
ATOM 1251 C C . THR B 1 13 ? 5.988 -7.934 9.906 1 85.94 13 THR B C 1
ATOM 1253 O O . THR B 1 13 ? 6.859 -8.234 10.727 1 85.94 13 THR B O 1
ATOM 1256 N N . ALA B 1 14 ? 5.949 -8.469 8.719 1 87.44 14 ALA B N 1
ATOM 1257 C CA . ALA B 1 14 ? 6.988 -9.344 8.188 1 87.44 14 ALA B CA 1
ATOM 1258 C C . ALA B 1 14 ? 7.121 -10.609 9.031 1 87.44 14 ALA B C 1
ATOM 1260 O O . ALA B 1 14 ? 8.219 -11.164 9.172 1 87.44 14 ALA B O 1
ATOM 1261 N N . GLU B 1 15 ? 6.098 -10.945 9.664 1 90.5 15 GLU B N 1
ATOM 1262 C CA . GLU B 1 15 ? 5.984 -12.219 10.367 1 90.5 15 GLU B CA 1
ATOM 1263 C C . GLU B 1 15 ? 5.027 -13.164 9.648 1 90.5 15 GLU B C 1
ATOM 1265 O O . GLU B 1 15 ? 4.406 -12.789 8.656 1 90.5 15 GLU B O 1
ATOM 1270 N N . THR B 1 16 ? 4.992 -14.305 10.219 1 95.25 16 THR B N 1
ATOM 1271 C CA . THR B 1 16 ? 4.195 -15.352 9.594 1 95.25 16 THR B CA 1
ATOM 1272 C C . THR B 1 16 ? 2.709 -15.031 9.68 1 95.25 16 THR B C 1
ATOM 1274 O O . THR B 1 16 ? 1.95 -15.32 8.75 1 95.25 16 THR B O 1
ATOM 1277 N N . ASN B 1 17 ? 2.279 -14.453 10.797 1 95.94 17 ASN B N 1
ATOM 1278 C CA . ASN B 1 17 ? 0.891 -14.039 10.977 1 95.94 17 ASN B CA 1
ATOM 1279 C C . ASN B 1 17 ? 0.722 -12.539 10.766 1 95.94 17 ASN B C 1
ATOM 1281 O O . ASN B 1 17 ? 1.558 -11.742 11.203 1 95.94 17 ASN B O 1
ATOM 1285 N N . LEU B 1 18 ? -0.378 -12.242 10.094 1 95.56 18 LEU B N 1
ATOM 1286 C CA . LEU B 1 18 ? -0.777 -10.844 10.141 1 95.56 18 LEU B CA 1
ATOM 1287 C C . LEU B 1 18 ? -1.222 -10.453 11.547 1 95.56 18 LEU B C 1
ATOM 1289 O O . LEU B 1 18 ? -1.577 -11.312 12.352 1 95.56 18 LEU B O 1
ATOM 1293 N N . LYS B 1 19 ? -1.169 -9.211 11.789 1 93.12 19 LYS B N 1
ATOM 1294 C CA . LYS B 1 19 ? -1.614 -8.695 13.078 1 93.12 19 LYS B CA 1
ATOM 1295 C C . LYS B 1 19 ? -2.879 -7.859 12.93 1 93.12 19 LYS B C 1
ATOM 1297 O O . LYS B 1 19 ? -3.154 -7.328 11.852 1 93.12 19 LYS B O 1
ATOM 1302 N N . ILE B 1 20 ? -3.598 -7.82 14.031 1 93.5 20 ILE B N 1
ATOM 1303 C CA . ILE B 1 20 ? -4.793 -6.984 14.078 1 93.5 20 ILE B CA 1
ATOM 1304 C C . ILE B 1 20 ? -4.605 -5.875 15.109 1 93.5 20 ILE B C 1
ATOM 1306 O O . ILE B 1 20 ? -4.223 -6.137 16.25 1 93.5 20 ILE B O 1
ATOM 1310 N N . LEU B 1 21 ? -4.746 -4.707 14.656 1 89.94 21 LEU B N 1
ATOM 1311 C CA . LEU B 1 21 ? -4.891 -3.586 15.578 1 89.94 21 LEU B CA 1
ATOM 1312 C C . LEU B 1 21 ? -6.363 -3.246 15.797 1 89.94 21 LEU B C 1
ATOM 1314 O O . LEU B 1 21 ? -7.031 -2.762 14.883 1 89.94 21 LEU B O 1
ATOM 1318 N N . SER B 1 22 ? -6.77 -3.4 17.047 1 87.88 22 SER B N 1
ATOM 1319 C CA . SER B 1 22 ? -8.172 -3.184 17.391 1 87.88 22 SER B CA 1
ATOM 1320 C C . SER B 1 22 ? -8.469 -1.703 17.594 1 87.88 22 SER B C 1
ATOM 1322 O O . SER B 1 22 ? -7.801 -1.042 18.406 1 87.88 22 SER B O 1
ATOM 1324 N N . HIS B 1 23 ? -9.484 -1.245 16.922 1 81.62 23 HIS B N 1
ATOM 1325 C CA . HIS B 1 23 ? -9.906 0.139 17.109 1 81.62 23 HIS B CA 1
ATOM 1326 C C . HIS B 1 23 ? -10.5 0.354 18.5 1 81.62 23 HIS B C 1
ATOM 1328 O O . HIS B 1 23 ? -10.391 1.444 19.062 1 81.62 23 HIS B O 1
ATOM 1334 N N . THR B 1 24 ? -11.039 -0.628 18.984 1 78.5 24 THR B N 1
ATOM 1335 C CA . THR B 1 24 ? -11.742 -0.523 20.25 1 78.5 24 THR B CA 1
ATOM 1336 C C . THR B 1 24 ? -10.758 -0.556 21.422 1 78.5 24 THR B C 1
ATOM 1338 O O . THR B 1 24 ? -10.875 0.236 22.359 1 78.5 24 THR B O 1
ATOM 1341 N N . THR B 1 25 ? -9.781 -1.343 21.328 1 76.25 25 THR B N 1
ATOM 1342 C CA . THR B 1 25 ? -8.914 -1.523 22.484 1 76.25 25 THR B CA 1
ATOM 1343 C C . THR B 1 25 ? -7.57 -0.83 22.266 1 76.25 25 THR B C 1
ATOM 1345 O O . THR B 1 25 ? -6.84 -0.574 23.219 1 76.25 25 THR B O 1
ATOM 1348 N N . GLY B 1 26 ? -7.309 -0.661 21.047 1 77.06 26 GLY B N 1
ATOM 1349 C CA . GLY B 1 26 ? -6.004 -0.11 20.719 1 77.06 26 GLY B CA 1
ATOM 1350 C C . GLY B 1 26 ? -4.883 -1.124 20.844 1 77.06 26 GLY B C 1
ATOM 1351 O O . GLY B 1 26 ? -3.705 -0.757 20.844 1 77.06 26 GLY B O 1
ATOM 1352 N N . LYS B 1 27 ? -5.191 -2.309 20.984 1 81.62 27 LYS B N 1
ATOM 1353 C CA . LYS B 1 27 ? -4.191 -3.359 21.172 1 81.62 27 LYS B CA 1
ATOM 1354 C C . LYS B 1 27 ? -3.916 -4.082 19.844 1 81.62 27 LYS B C 1
ATOM 1356 O O . LYS B 1 27 ? -4.809 -4.211 19.016 1 81.62 27 LYS B O 1
ATOM 1361 N N . ILE B 1 28 ? -2.684 -4.547 19.719 1 84.31 28 ILE B N 1
ATOM 1362 C CA . ILE B 1 28 ? -2.291 -5.355 18.562 1 84.31 28 ILE B CA 1
ATOM 1363 C C . ILE B 1 28 ? -2.229 -6.828 18.969 1 84.31 28 ILE B C 1
ATOM 1365 O O . ILE B 1 28 ? -1.635 -7.176 19.984 1 84.31 28 ILE B O 1
ATOM 1369 N N . THR B 1 29 ? -2.904 -7.629 18.203 1 89.56 29 THR B N 1
ATOM 1370 C CA . THR B 1 29 ? -2.902 -9.062 18.453 1 89.56 29 THR B CA 1
ATOM 1371 C C . THR B 1 29 ? -2.641 -9.844 17.172 1 89.56 29 THR B C 1
ATOM 1373 O O . THR B 1 29 ? -2.74 -9.289 16.062 1 89.56 29 THR B O 1
ATOM 1376 N N . HIS B 1 30 ? -2.271 -11.141 17.328 1 92.94 30 HIS B N 1
ATOM 1377 C CA . HIS B 1 30 ? -2.146 -12.016 16.172 1 92.94 30 HIS B CA 1
ATOM 1378 C C . HIS B 1 30 ? -3.504 -12.273 15.523 1 92.94 30 HIS B C 1
ATOM 1380 O O . HIS B 1 30 ? -4.504 -12.445 16.234 1 92.94 30 HIS B O 1
ATOM 1386 N N . SER B 1 31 ? -3.438 -12.312 14.273 1 95.69 31 SER B N 1
ATOM 1387 C CA . SER B 1 31 ? -4.656 -12.68 13.562 1 95.69 31 SER B CA 1
ATOM 1388 C C . SER B 1 31 ? -4.656 -14.164 13.203 1 95.69 31 SER B C 1
ATOM 1390 O O . SER B 1 31 ? -3.656 -14.859 13.406 1 95.69 31 SER B O 1
ATOM 1392 N N . LYS B 1 32 ? -5.746 -14.586 12.766 1 97.19 32 LYS B N 1
ATOM 1393 C CA . LYS B 1 32 ? -5.875 -15.953 12.273 1 97.19 32 LYS B CA 1
ATOM 1394 C C . LYS B 1 32 ? -5.27 -16.094 10.883 1 97.19 32 LYS B C 1
ATOM 1396 O O . LYS B 1 32 ? -5.125 -17.203 10.375 1 97.19 32 LYS B O 1
ATOM 1401 N N . TYR B 1 33 ? -4.988 -15.062 10.195 1 98 33 TYR B N 1
ATOM 1402 C CA . TYR B 1 33 ? -4.445 -15.102 8.844 1 98 33 TYR B CA 1
ATOM 1403 C C . TYR B 1 33 ? -2.947 -15.375 8.867 1 98 33 TYR B C 1
ATOM 1405 O O . TYR B 1 33 ? -2.156 -14.5 9.219 1 98 33 TYR B O 1
ATOM 1413 N N . SER B 1 34 ? -2.582 -16.531 8.383 1 98.06 34 SER B N 1
ATOM 1414 C CA . SER B 1 34 ? -1.201 -17 8.453 1 98.06 34 SER B CA 1
ATOM 1415 C C . SER B 1 34 ? -0.719 -17.5 7.102 1 98.06 34 SER B C 1
ATOM 1417 O O . SER B 1 34 ? -1.484 -18.125 6.355 1 98.06 34 SER B O 1
ATOM 1419 N N . VAL B 1 35 ? 0.589 -17.25 6.844 1 97.62 35 VAL B N 1
ATOM 1420 C CA . VAL B 1 35 ? 1.214 -17.766 5.629 1 97.62 35 VAL B CA 1
ATOM 1421 C C . VAL B 1 35 ? 2.389 -18.672 5.996 1 97.62 35 VAL B C 1
ATOM 1423 O O . VAL B 1 35 ? 3.363 -18.766 5.246 1 97.62 35 VAL B O 1
ATOM 1426 N N . ALA B 1 36 ? 2.348 -19.297 7.074 1 96.56 36 ALA B N 1
ATOM 1427 C CA . ALA B 1 36 ? 3.414 -20.188 7.539 1 96.56 36 ALA B CA 1
ATOM 1428 C C . ALA B 1 36 ? 3.795 -21.188 6.461 1 96.56 36 ALA B C 1
ATOM 1430 O O . ALA B 1 36 ? 2.922 -21.766 5.801 1 96.56 36 ALA B O 1
ATOM 1431 N N . PRO B 1 37 ? 5.133 -21.5 6.223 1 96.75 37 PRO B N 1
ATOM 1432 C CA . PRO B 1 37 ? 6.277 -21.031 7.008 1 96.75 37 PRO B CA 1
ATOM 1433 C C . PRO B 1 37 ? 6.914 -19.766 6.441 1 96.75 37 PRO B C 1
ATOM 1435 O O . PRO B 1 37 ? 8.062 -19.438 6.762 1 96.75 37 PRO B O 1
ATOM 1438 N N . LEU B 1 38 ? 6.238 -19.078 5.617 1 96.69 38 LEU B N 1
ATOM 1439 C CA . LEU B 1 38 ? 6.746 -17.859 4.984 1 96.69 38 LEU B CA 1
ATOM 1440 C C . LEU B 1 38 ? 6.469 -16.641 5.855 1 96.69 38 LEU B C 1
ATOM 1442 O O . LEU B 1 38 ? 5.949 -16.766 6.969 1 96.69 38 LEU B O 1
ATOM 1446 N N . VAL B 1 39 ? 6.836 -15.422 5.348 1 94.25 39 VAL B N 1
ATOM 1447 C CA . VAL B 1 39 ? 6.547 -14.18 6.066 1 94.25 39 VAL B CA 1
ATOM 1448 C C . VAL B 1 39 ? 5.637 -13.297 5.219 1 94.25 39 VAL B C 1
ATOM 1450 O O . VAL B 1 39 ? 5.664 -13.359 3.986 1 94.25 39 VAL B O 1
ATOM 1453 N N . THR B 1 40 ? 4.887 -12.469 5.922 1 94.88 40 THR B N 1
ATOM 1454 C CA . THR B 1 40 ? 3.895 -11.625 5.258 1 94.88 40 THR B CA 1
ATOM 1455 C C . THR B 1 40 ? 4.523 -10.328 4.773 1 94.88 40 THR B C 1
ATOM 1457 O O . THR B 1 40 ? 5.555 -9.898 5.297 1 94.88 40 THR B O 1
ATOM 1460 N N . GLY B 1 41 ? 3.852 -9.727 3.738 1 92.81 41 GLY B N 1
ATOM 1461 C CA . GLY B 1 41 ? 4.141 -8.391 3.256 1 92.81 41 GLY B CA 1
ATOM 1462 C C . GLY B 1 41 ? 2.896 -7.555 3.02 1 92.81 41 GLY B C 1
ATOM 1463 O O . GLY B 1 41 ? 2.047 -7.438 3.906 1 92.81 41 GLY B O 1
ATOM 1464 N N . ALA B 1 42 ? 2.652 -7.117 1.823 1 94.06 42 ALA B N 1
ATOM 1465 C CA . ALA B 1 42 ? 1.487 -6.297 1.503 1 94.06 42 ALA B CA 1
ATOM 1466 C C . ALA B 1 42 ? 0.192 -7.066 1.729 1 94.06 42 ALA B C 1
ATOM 1468 O O . ALA B 1 42 ? 0.126 -8.273 1.47 1 94.06 42 ALA B O 1
ATOM 1469 N N . VAL B 1 43 ? -0.784 -6.32 2.146 1 95.69 43 VAL B N 1
ATOM 1470 C CA . VAL B 1 43 ? -2.084 -6.941 2.385 1 95.69 43 VAL B CA 1
ATOM 1471 C C . VAL B 1 43 ? -3.193 -6.027 1.864 1 95.69 43 VAL B C 1
ATOM 1473 O O . VAL B 1 43 ? -3.07 -4.801 1.911 1 95.69 43 VAL B O 1
ATOM 1476 N N . CYS B 1 44 ? -4.211 -6.637 1.365 1 94.88 44 CYS B N 1
ATOM 1477 C CA . CYS B 1 44 ? -5.434 -5.906 1.05 1 94.88 44 CYS B CA 1
ATOM 1478 C C . CYS B 1 44 ? -6.664 -6.758 1.347 1 94.88 44 CYS B C 1
ATOM 1480 O O . CYS B 1 44 ? -6.578 -7.984 1.399 1 94.88 44 CYS B O 1
ATOM 1482 N N . VAL B 1 45 ? -7.66 -6.113 1.625 1 94.44 45 VAL B N 1
ATOM 1483 C CA . VAL B 1 45 ? -8.961 -6.738 1.845 1 94.44 45 VAL B CA 1
ATOM 1484 C C . VAL B 1 45 ? -9.93 -6.32 0.743 1 94.44 45 VAL B C 1
ATOM 1486 O O . VAL B 1 45 ? -10.133 -5.125 0.51 1 94.44 45 VAL B O 1
ATOM 1489 N N . THR B 1 46 ? -10.477 -7.32 0.148 1 91.5 46 THR B N 1
ATOM 1490 C CA . THR B 1 46 ? -11.352 -7.016 -0.983 1 91.5 46 THR B CA 1
ATOM 1491 C C . THR B 1 46 ? -12.75 -6.66 -0.506 1 91.5 46 THR B C 1
ATOM 1493 O O . THR B 1 46 ? -13.094 -6.871 0.661 1 91.5 46 THR B O 1
ATOM 1496 N N . GLY B 1 47 ? -13.539 -6.125 -1.521 1 86.75 47 GLY B N 1
ATOM 1497 C CA . GLY B 1 47 ? -14.914 -5.777 -1.209 1 86.75 47 GLY B CA 1
ATOM 1498 C C . GLY B 1 47 ? -15.766 -6.98 -0.846 1 86.75 47 GLY B C 1
ATOM 1499 O O . GLY B 1 47 ? -16.812 -6.836 -0.219 1 86.75 47 GLY B O 1
ATOM 1500 N N . ASN B 1 48 ? -15.391 -8.156 -1.191 1 89 48 ASN B N 1
ATOM 1501 C CA . ASN B 1 48 ? -16.094 -9.383 -0.824 1 89 48 ASN B CA 1
ATOM 1502 C C . ASN B 1 48 ? -15.422 -10.07 0.36 1 89 48 ASN B C 1
ATOM 1504 O O . ASN B 1 48 ? -15.555 -11.289 0.527 1 89 48 ASN B O 1
ATOM 1508 N N . ASP B 1 49 ? -14.57 -9.367 1.086 1 92.44 49 ASP B N 1
ATOM 1509 C CA . ASP B 1 49 ? -14.008 -9.703 2.393 1 92.44 49 ASP B CA 1
ATOM 1510 C C . ASP B 1 49 ? -12.977 -10.82 2.275 1 92.44 49 ASP B C 1
ATOM 1512 O O . ASP B 1 49 ? -12.859 -11.656 3.172 1 92.44 49 ASP B O 1
ATOM 1516 N N . LYS B 1 50 ? -12.352 -10.898 1.141 1 95 50 LYS B N 1
ATOM 1517 C CA . LYS B 1 50 ? -11.18 -11.766 1.036 1 95 50 LYS B CA 1
ATOM 1518 C C . LYS B 1 50 ? -9.922 -11.047 1.504 1 95 50 LYS B C 1
ATOM 1520 O O . LYS B 1 50 ? -9.805 -9.828 1.353 1 95 50 LYS B O 1
ATOM 1525 N N . ILE B 1 51 ? -9.062 -11.875 2.055 1 96.88 51 ILE B N 1
ATOM 1526 C CA . ILE B 1 51 ? -7.758 -11.359 2.465 1 96.88 51 ILE B CA 1
ATOM 1527 C C . ILE B 1 51 ? -6.695 -11.773 1.449 1 96.88 51 ILE B C 1
ATOM 1529 O O . ILE B 1 51 ? -6.523 -12.961 1.17 1 96.88 51 ILE B O 1
ATOM 1533 N N . ILE B 1 52 ? -6.07 -10.828 0.848 1 96.94 52 ILE B N 1
ATOM 1534 C CA . ILE B 1 52 ? -4.988 -11.109 -0.092 1 96.94 52 ILE B CA 1
ATOM 1535 C C . ILE B 1 52 ? -3.66 -10.641 0.496 1 96.94 52 ILE B C 1
ATOM 1537 O O . ILE B 1 52 ? -3.529 -9.484 0.902 1 96.94 52 ILE B O 1
ATOM 1541 N N . VAL B 1 53 ? -2.719 -11.516 0.531 1 97.75 53 VAL B N 1
ATOM 1542 C CA . VAL B 1 53 ? -1.456 -11.219 1.198 1 97.75 53 VAL B CA 1
ATOM 1543 C C . VAL B 1 53 ? -0.288 -11.656 0.318 1 97.75 53 VAL B C 1
ATOM 1545 O O . VAL B 1 53 ? -0.305 -12.758 -0.242 1 97.75 53 VAL B O 1
ATOM 1548 N N . ARG B 1 54 ? 0.621 -10.727 0.194 1 96.56 54 ARG B N 1
ATOM 1549 C CA . ARG B 1 54 ? 1.897 -11.156 -0.365 1 96.56 54 ARG B CA 1
ATOM 1550 C C . ARG B 1 54 ? 2.732 -11.891 0.679 1 96.56 54 ARG B C 1
ATOM 1552 O O . ARG B 1 54 ? 2.789 -11.477 1.839 1 96.56 54 ARG B O 1
ATOM 1559 N N . SER B 1 55 ? 3.359 -12.961 0.299 1 96.5 55 SER B N 1
ATOM 1560 C CA . SER B 1 55 ? 4.234 -13.688 1.208 1 96.5 55 SER B CA 1
ATOM 1561 C C . SER B 1 55 ? 5.48 -14.195 0.489 1 96.5 55 SER B C 1
ATOM 1563 O O . SER B 1 55 ? 5.473 -14.367 -0.732 1 96.5 55 SER B O 1
ATOM 1565 N N . ARG B 1 56 ? 6.488 -14.359 1.271 1 95.31 56 ARG B N 1
ATOM 1566 C CA . ARG B 1 56 ? 7.742 -14.852 0.711 1 95.31 56 ARG B CA 1
ATOM 1567 C C . ARG B 1 56 ? 8.578 -15.555 1.775 1 95.31 56 ARG B C 1
ATOM 1569 O O . ARG B 1 56 ? 8.297 -15.445 2.969 1 95.31 56 ARG B O 1
ATOM 1576 N N . LYS B 1 57 ? 9.562 -16.281 1.238 1 94.75 57 LYS B N 1
ATOM 1577 C CA . LYS B 1 57 ? 10.578 -16.797 2.158 1 94.75 57 LYS B CA 1
ATOM 1578 C C . LYS B 1 57 ? 11.305 -15.656 2.865 1 94.75 57 LYS B C 1
ATOM 1580 O O . LYS B 1 57 ? 11.633 -14.648 2.246 1 94.75 57 LYS B O 1
ATOM 1585 N N . GLU B 1 58 ? 11.562 -15.891 4.113 1 89.38 58 GLU B N 1
ATOM 1586 C CA . GLU B 1 58 ? 12.281 -14.867 4.871 1 89.38 58 GLU B CA 1
ATOM 1587 C C . GLU B 1 58 ? 13.664 -14.617 4.285 1 89.38 58 GLU B C 1
ATOM 1589 O O . GLU B 1 58 ? 14.312 -15.547 3.791 1 89.38 58 GLU B O 1
ATOM 1594 N N . GLY B 1 59 ? 14.164 -13.312 4.426 1 83.06 59 GLY B N 1
ATOM 1595 C CA . GLY B 1 59 ? 15.477 -12.961 3.916 1 83.06 59 GLY B CA 1
ATOM 1596 C C . GLY B 1 59 ? 15.461 -11.773 2.98 1 83.06 59 GLY B C 1
ATOM 1597 O O . GLY B 1 59 ? 14.5 -11 2.961 1 83.06 59 GLY B O 1
ATOM 1598 N N . SER B 1 60 ? 16.562 -11.703 2.258 1 81.5 60 SER B N 1
ATOM 1599 C CA . SER B 1 60 ? 16.688 -10.578 1.335 1 81.5 60 SER B CA 1
ATOM 1600 C C . SER B 1 60 ? 15.781 -10.758 0.12 1 81.5 60 SER B C 1
ATOM 1602 O O . SER B 1 60 ? 15.602 -11.875 -0.368 1 81.5 60 SER B O 1
ATOM 1604 N N . VAL B 1 61 ? 15.344 -9.641 -0.42 1 80 61 VAL B N 1
ATOM 1605 C CA . VAL B 1 61 ? 14.469 -9.664 -1.589 1 80 61 VAL B CA 1
ATOM 1606 C C . VAL B 1 61 ? 15.289 -9.969 -2.84 1 80 61 VAL B C 1
ATOM 1608 O O . VAL B 1 61 ? 14.781 -10.562 -3.795 1 80 61 VAL B O 1
ATOM 1611 N N . PHE B 1 62 ? 16.547 -9.508 -2.734 1 82.56 62 PHE B N 1
ATOM 1612 C CA . PHE B 1 62 ? 17.453 -9.766 -3.855 1 82.56 62 PHE B CA 1
ATOM 1613 C C . PHE B 1 62 ? 18.766 -10.375 -3.371 1 82.56 62 PHE B C 1
ATOM 1615 O O . PHE B 1 62 ? 19.297 -9.969 -2.334 1 82.56 62 PHE B O 1
ATOM 1622 N N . PRO B 1 63 ? 19.266 -11.312 -4.062 1 79.75 63 PRO B N 1
ATOM 1623 C CA . PRO B 1 63 ? 18.766 -11.93 -5.297 1 79.75 63 PRO B CA 1
ATOM 1624 C C . PRO B 1 63 ? 17.453 -12.672 -5.102 1 79.75 63 PRO B C 1
ATOM 1626 O O . PRO B 1 63 ? 17.078 -12.992 -3.967 1 79.75 63 PRO B O 1
ATOM 1629 N N . VAL B 1 64 ? 16.75 -12.789 -6.199 1 78.25 64 VAL B N 1
ATOM 1630 C CA . VAL B 1 64 ? 15.453 -13.453 -6.184 1 78.25 64 VAL B CA 1
ATOM 1631 C C . VAL B 1 64 ? 15.633 -14.945 -5.934 1 78.25 64 VAL B C 1
ATOM 1633 O O . VAL B 1 64 ? 16.016 -15.695 -6.836 1 78.25 64 VAL B O 1
ATOM 1636 N N . THR B 1 65 ? 15.406 -15.383 -4.664 1 84.19 65 THR B N 1
ATOM 1637 C CA . THR B 1 65 ? 15.484 -16.797 -4.312 1 84.19 65 THR B CA 1
ATOM 1638 C C . THR B 1 65 ? 14.305 -17.203 -3.432 1 84.19 65 THR B C 1
ATOM 1640 O O . THR B 1 65 ? 13.781 -16.375 -2.67 1 84.19 65 THR B O 1
ATOM 1643 N N . GLY B 1 66 ? 13.859 -18.375 -3.664 1 91.25 66 GLY B N 1
ATOM 1644 C CA . GLY B 1 66 ? 12.867 -18.922 -2.764 1 91.25 66 GLY B CA 1
ATOM 1645 C C . GLY B 1 66 ? 11.438 -18.594 -3.172 1 91.25 66 GLY B C 1
ATOM 1646 O O . GLY B 1 66 ? 11.211 -18.078 -4.262 1 91.25 66 GLY B O 1
ATOM 1647 N N . THR B 1 67 ? 10.539 -18.875 -2.348 1 95.5 67 THR B N 1
ATOM 1648 C CA . THR B 1 67 ? 9.117 -18.766 -2.625 1 95.5 67 THR B CA 1
ATOM 1649 C C . THR B 1 67 ? 8.656 -17.297 -2.529 1 95.5 67 THR B C 1
ATOM 1651 O O . THR B 1 67 ? 9.016 -16.594 -1.584 1 95.5 67 THR B O 1
ATOM 1654 N N . ARG B 1 68 ? 7.988 -16.828 -3.486 1 95.81 68 ARG B N 1
ATOM 1655 C CA . ARG B 1 68 ? 7.27 -15.562 -3.541 1 95.81 68 ARG B CA 1
ATOM 1656 C C . ARG B 1 68 ? 5.859 -15.758 -4.082 1 95.81 68 ARG B C 1
ATOM 1658 O O . ARG B 1 68 ? 5.68 -16.188 -5.223 1 95.81 68 ARG B O 1
ATOM 1665 N N . GLN B 1 69 ? 4.949 -15.398 -3.273 1 97.19 69 GLN B N 1
ATOM 1666 C CA . GLN B 1 69 ? 3.594 -15.742 -3.691 1 97.19 69 GLN B CA 1
ATOM 1667 C C . GLN B 1 69 ? 2.584 -14.711 -3.207 1 97.19 69 GLN B C 1
ATOM 1669 O O . GLN B 1 69 ? 2.889 -13.898 -2.328 1 97.19 69 GLN B O 1
ATOM 1674 N N . VAL B 1 70 ? 1.504 -14.664 -3.803 1 97.38 70 VAL B N 1
ATOM 1675 C CA . VAL B 1 70 ? 0.301 -13.977 -3.354 1 97.38 70 VAL B CA 1
ATOM 1676 C C . VAL B 1 70 ? -0.761 -14.992 -2.945 1 97.38 70 VAL B C 1
ATOM 1678 O O . VAL B 1 70 ? -1.076 -15.906 -3.707 1 97.38 70 VAL B O 1
ATOM 1681 N N . VAL B 1 71 ? -1.25 -14.844 -1.789 1 97.44 71 VAL B N 1
ATOM 1682 C CA . VAL B 1 71 ? -2.18 -15.812 -1.214 1 97.44 71 VAL B CA 1
ATOM 1683 C C . VAL B 1 71 ? -3.537 -15.148 -0.987 1 97.44 71 VAL B C 1
ATOM 1685 O O . VAL B 1 71 ? -3.611 -14.023 -0.494 1 97.44 71 VAL B O 1
ATOM 1688 N N . VAL B 1 72 ? -4.574 -15.844 -1.334 1 96.81 72 VAL B N 1
ATOM 1689 C CA . VAL B 1 72 ? -5.945 -15.406 -1.076 1 96.81 72 VAL B CA 1
ATOM 1690 C C . VAL B 1 72 ? -6.562 -16.266 0.023 1 96.81 72 VAL B C 1
ATOM 1692 O O . VAL B 1 72 ? -6.559 -17.5 -0.066 1 96.81 72 VAL B O 1
ATOM 1695 N N . MET B 1 73 ? -7.09 -15.602 1.014 1 97.25 73 MET B N 1
ATOM 1696 C CA . MET B 1 73 ? -7.73 -16.297 2.129 1 97.25 73 MET B CA 1
ATOM 1697 C C . MET B 1 73 ? -9.164 -15.812 2.318 1 97.25 73 MET B C 1
ATOM 1699 O O . MET B 1 73 ? -9.5 -14.688 1.962 1 97.25 73 MET B O 1
ATOM 1703 N N . ASP B 1 74 ? -9.938 -16.688 2.912 1 96.62 74 ASP B N 1
ATOM 1704 C CA . ASP B 1 74 ? -11.281 -16.25 3.297 1 96.62 74 ASP B CA 1
ATOM 1705 C C . ASP B 1 74 ? -11.273 -15.617 4.688 1 96.62 74 ASP B C 1
ATOM 1707 O O . ASP B 1 74 ? -10.211 -15.438 5.289 1 96.62 74 ASP B O 1
ATOM 1711 N N . THR B 1 75 ? -12.5 -15.273 5.207 1 95.5 75 THR B N 1
ATOM 1712 C CA . THR B 1 75 ? -12.609 -14.508 6.445 1 95.5 75 THR B CA 1
ATOM 1713 C C . THR B 1 75 ? -12.227 -15.367 7.645 1 95.5 75 THR B C 1
ATOM 1715 O O . THR B 1 75 ? -12.016 -14.852 8.742 1 95.5 75 THR B O 1
ATOM 1718 N N . GLU B 1 76 ? -12.086 -16.656 7.395 1 96.19 76 GLU B N 1
ATOM 1719 C CA . GLU B 1 76 ? -11.703 -17.562 8.477 1 96.19 76 GLU B CA 1
ATOM 1720 C C . GLU B 1 76 ? -10.211 -17.891 8.43 1 96.19 76 GLU B C 1
ATOM 1722 O O . GLU B 1 76 ? -9.711 -18.656 9.258 1 96.19 76 GLU B O 1
ATOM 1727 N N . GLY B 1 77 ? -9.57 -17.344 7.484 1 97.25 77 GLY B N 1
ATOM 1728 C CA . GLY B 1 77 ? -8.133 -17.547 7.371 1 97.25 77 GLY B CA 1
ATOM 1729 C C . GLY B 1 77 ? -7.77 -18.766 6.543 1 97.25 77 GLY B C 1
ATOM 1730 O O . GLY B 1 77 ? -6.598 -19.141 6.484 1 97.25 77 GLY B O 1
ATOM 1731 N N . ARG B 1 78 ? -8.781 -19.375 5.953 1 97.56 78 ARG B N 1
ATOM 1732 C CA . ARG B 1 78 ? -8.492 -20.5 5.082 1 97.56 78 ARG B CA 1
ATOM 1733 C C . ARG B 1 78 ? -7.949 -20.031 3.734 1 97.56 78 ARG B C 1
ATOM 1735 O O . ARG B 1 78 ? -8.516 -19.141 3.113 1 97.56 78 ARG B O 1
ATOM 1742 N N . ILE B 1 79 ? -6.902 -20.719 3.289 1 97 79 ILE B N 1
ATOM 1743 C CA . ILE B 1 79 ? -6.293 -20.375 2.01 1 97 79 ILE B CA 1
ATOM 1744 C C . ILE B 1 79 ? -7.137 -20.938 0.868 1 97 79 ILE B C 1
ATOM 1746 O O . ILE B 1 79 ? -7.379 -22.141 0.8 1 97 79 ILE B O 1
ATOM 1750 N N . GLU B 1 80 ? -7.504 -20.062 0.02 1 95.38 80 GLU B N 1
ATOM 1751 C CA . GLU B 1 80 ? -8.336 -20.453 -1.112 1 95.38 80 GLU B CA 1
ATOM 1752 C C . GLU B 1 80 ? -7.508 -20.594 -2.387 1 95.38 80 GLU B C 1
ATOM 1754 O O . GLU B 1 80 ? -7.82 -21.406 -3.258 1 95.38 80 GLU B O 1
ATOM 1759 N N . LYS B 1 81 ? -6.57 -19.781 -2.535 1 95.25 81 LYS B N 1
ATOM 1760 C CA . LYS B 1 81 ? -5.77 -19.75 -3.754 1 95.25 81 LYS B CA 1
ATOM 1761 C C . LYS B 1 81 ? -4.359 -19.234 -3.477 1 95.25 81 LYS B C 1
ATOM 1763 O O . LYS B 1 81 ? -4.18 -18.312 -2.676 1 95.25 81 LYS B O 1
ATOM 1768 N N . VAL B 1 82 ? -3.385 -19.812 -4.16 1 96.56 82 VAL B N 1
ATOM 1769 C CA . VAL B 1 82 ? -1.999 -19.375 -4.082 1 96.56 82 VAL B CA 1
ATOM 1770 C C . VAL B 1 82 ? -1.463 -19.094 -5.484 1 96.56 82 VAL B C 1
ATOM 1772 O O . VAL B 1 82 ? -1.601 -19.938 -6.379 1 96.56 82 VAL B O 1
ATOM 1775 N N . TYR B 1 83 ? -0.923 -17.938 -5.688 1 97.12 83 TYR B N 1
ATOM 1776 C CA . TYR B 1 83 ? -0.248 -17.594 -6.93 1 97.12 83 TYR B CA 1
ATOM 1777 C C . TYR B 1 83 ? 1.262 -17.531 -6.73 1 97.12 83 TYR B C 1
ATOM 1779 O O . TYR B 1 83 ? 1.776 -16.578 -6.141 1 97.12 83 TYR B O 1
ATOM 1787 N N . GLU B 1 84 ? 1.927 -18.453 -7.238 1 96.62 84 GLU B N 1
ATOM 1788 C CA . GLU B 1 84 ? 3.377 -18.516 -7.074 1 96.62 84 GLU B CA 1
ATOM 1789 C C . GLU B 1 84 ? 4.066 -18.844 -8.398 1 96.62 84 GLU B C 1
ATOM 1791 O O . GLU B 1 84 ? 5.047 -18.203 -8.766 1 96.62 84 GLU B O 1
ATOM 1796 N N . LEU B 1 85 ? 3.506 -19.875 -9.062 1 94.56 85 LEU B N 1
ATOM 1797 C CA . LEU B 1 85 ? 4.133 -20.391 -10.273 1 94.56 85 LEU B CA 1
ATOM 1798 C C . LEU B 1 85 ? 3.146 -20.406 -11.438 1 94.56 85 LEU B C 1
ATOM 1800 O O . LEU B 1 85 ? 1.944 -20.594 -11.234 1 94.56 85 LEU B O 1
ATOM 1804 N N . TYR B 1 86 ? 3.744 -20.234 -12.57 1 92.56 86 TYR B N 1
ATOM 1805 C CA . TYR B 1 86 ? 2.994 -20.578 -13.773 1 92.56 86 TYR B CA 1
ATOM 1806 C C . TYR B 1 86 ? 2.799 -22.078 -13.891 1 92.56 86 TYR B C 1
ATOM 1808 O O . TYR B 1 86 ? 3.389 -22.844 -13.117 1 92.56 86 TYR B O 1
ATOM 1816 N N . ASP B 1 87 ? 1.969 -22.359 -14.906 1 89.25 87 ASP B N 1
ATOM 1817 C CA . ASP B 1 87 ? 1.727 -23.781 -15.148 1 89.25 87 ASP B CA 1
ATOM 1818 C C . ASP B 1 87 ? 3.016 -24.5 -15.531 1 89.25 87 ASP B C 1
ATOM 1820 O O . ASP B 1 87 ? 3.188 -25.688 -15.234 1 89.25 87 ASP B O 1
ATOM 1824 N N . ASN B 1 88 ? 3.943 -23.844 -16.094 1 92.5 88 ASN B N 1
ATOM 1825 C CA . ASN B 1 88 ? 5.188 -24.453 -16.562 1 92.5 88 ASN B CA 1
ATOM 1826 C C . ASN B 1 88 ? 6.227 -24.516 -15.445 1 92.5 88 ASN B C 1
ATOM 1828 O O . ASN B 1 88 ? 7.379 -24.891 -15.68 1 92.5 88 ASN B O 1
ATOM 1832 N N . GLY B 1 89 ? 5.91 -24.078 -14.312 1 92.44 89 GLY B N 1
ATOM 1833 C CA . GLY B 1 89 ? 6.77 -24.203 -13.148 1 92.44 89 GLY B CA 1
ATOM 1834 C C . GLY B 1 89 ? 7.629 -22.984 -12.898 1 92.44 89 GLY B C 1
ATOM 1835 O O . GLY B 1 89 ? 8.359 -22.922 -11.906 1 92.44 89 GLY B O 1
ATOM 1836 N N . LYS B 1 90 ? 7.586 -22.031 -13.758 1 93.44 90 LYS B N 1
ATOM 1837 C CA . LYS B 1 90 ? 8.352 -20.797 -13.57 1 93.44 90 LYS B CA 1
ATOM 1838 C C . LYS B 1 90 ? 7.668 -19.875 -12.586 1 93.44 90 LYS B C 1
ATOM 1840 O O . LYS B 1 90 ? 6.438 -19.828 -12.5 1 93.44 90 LYS B O 1
ATOM 1845 N N . PRO B 1 91 ? 8.43 -19.078 -11.914 1 94.69 91 PRO B N 1
ATOM 1846 C CA . PRO B 1 91 ? 7.828 -18.156 -10.945 1 94.69 91 PRO B CA 1
ATOM 1847 C C . PRO B 1 91 ? 7.043 -17.031 -11.617 1 94.69 91 PRO B C 1
ATOM 1849 O O . PRO B 1 91 ? 7.457 -16.516 -12.656 1 94.69 91 PRO B O 1
ATOM 1852 N N . ILE B 1 92 ? 5.953 -16.672 -11 1 94.75 92 ILE B N 1
ATOM 1853 C CA . ILE B 1 92 ? 5.152 -15.562 -11.5 1 94.75 92 ILE B CA 1
ATOM 1854 C C . ILE B 1 92 ? 5.812 -14.242 -11.117 1 94.75 92 ILE B C 1
ATOM 1856 O O . ILE B 1 92 ? 5.812 -13.289 -11.898 1 94.75 92 ILE B O 1
ATOM 1860 N N . PHE B 1 93 ? 6.395 -14.227 -9.898 1 94.69 93 PHE B N 1
ATOM 1861 C CA . PHE B 1 93 ? 6.848 -12.953 -9.352 1 94.69 93 PHE B CA 1
ATOM 1862 C C . PHE B 1 93 ? 8.359 -12.961 -9.148 1 94.69 93 PHE B C 1
ATOM 1864 O O . PHE B 1 93 ? 8.953 -14.008 -8.883 1 94.69 93 PHE B O 1
ATOM 1871 N N . THR B 1 94 ? 8.93 -11.836 -9.281 1 91.62 94 THR B N 1
ATOM 1872 C CA . THR B 1 94 ? 10.312 -11.594 -8.859 1 91.62 94 THR B CA 1
ATOM 1873 C C . THR B 1 94 ? 10.352 -11.086 -7.426 1 91.62 94 THR B C 1
ATOM 1875 O O . THR B 1 94 ? 10.922 -11.742 -6.547 1 91.62 94 THR B O 1
ATOM 1878 N N . ALA B 1 95 ? 9.711 -9.953 -7.18 1 90.38 95 ALA B N 1
ATOM 1879 C CA . ALA B 1 95 ? 9.586 -9.367 -5.848 1 90.38 95 ALA B CA 1
ATOM 1880 C C . ALA B 1 95 ? 8.281 -8.594 -5.707 1 90.38 95 ALA B C 1
ATOM 1882 O O . ALA B 1 95 ? 8.273 -7.363 -5.738 1 90.38 95 ALA B O 1
ATOM 1883 N N . PRO B 1 96 ? 7.16 -9.328 -5.465 1 92.31 96 PRO B N 1
ATOM 1884 C CA . PRO B 1 96 ? 5.895 -8.602 -5.312 1 92.31 96 PRO B CA 1
ATOM 1885 C C . PRO B 1 96 ? 5.906 -7.641 -4.129 1 92.31 96 PRO B C 1
ATOM 1887 O O . PRO B 1 96 ? 6.371 -7.996 -3.043 1 92.31 96 PRO B O 1
ATOM 1890 N N . GLN B 1 97 ? 5.367 -6.418 -4.359 1 89.06 97 GLN B N 1
ATOM 1891 C CA . GLN B 1 97 ? 5.504 -5.383 -3.338 1 89.06 97 GLN B CA 1
ATOM 1892 C C . GLN B 1 97 ? 4.137 -4.887 -2.873 1 89.06 97 GLN B C 1
ATOM 1894 O O . GLN B 1 97 ? 3.895 -4.75 -1.673 1 89.06 97 GLN B O 1
ATOM 1899 N N . ARG B 1 98 ? 3.305 -4.473 -3.807 1 91.62 98 ARG B N 1
ATOM 1900 C CA . ARG B 1 98 ? 2.002 -3.898 -3.488 1 91.62 98 ARG B CA 1
ATOM 1901 C C . ARG B 1 98 ? 0.877 -4.703 -4.133 1 91.62 98 ARG B C 1
ATOM 1903 O O . ARG B 1 98 ? 1.056 -5.277 -5.211 1 91.62 98 ARG B O 1
ATOM 1910 N N . ILE B 1 99 ? -0.217 -4.664 -3.398 1 94.69 99 ILE B N 1
ATOM 1911 C CA . ILE B 1 99 ? -1.362 -5.426 -3.885 1 94.69 99 ILE B CA 1
ATOM 1912 C C . ILE B 1 99 ? -2.633 -4.59 -3.754 1 94.69 99 ILE B C 1
ATOM 1914 O O . ILE B 1 99 ? -2.82 -3.887 -2.758 1 94.69 99 ILE B O 1
ATOM 1918 N N . THR B 1 100 ? -3.445 -4.641 -4.773 1 93.69 100 THR B N 1
ATOM 1919 C CA . THR B 1 100 ? -4.828 -4.184 -4.688 1 93.69 100 THR B CA 1
ATOM 1920 C C . THR B 1 100 ? -5.754 -5.105 -5.48 1 93.69 100 THR B C 1
ATOM 1922 O O . THR B 1 100 ? -5.289 -5.98 -6.211 1 93.69 100 THR B O 1
ATOM 1925 N N . ALA B 1 101 ? -7.008 -4.992 -5.227 1 93.06 101 ALA B N 1
ATOM 1926 C CA . ALA B 1 101 ? -7.957 -5.895 -5.871 1 93.06 101 ALA B CA 1
ATOM 1927 C C . ALA B 1 101 ? -9.312 -5.215 -6.07 1 93.06 101 ALA B C 1
ATOM 1929 O O . ALA B 1 101 ? -9.648 -4.266 -5.359 1 93.06 101 ALA B O 1
ATOM 1930 N N . ASP B 1 102 ? -9.969 -5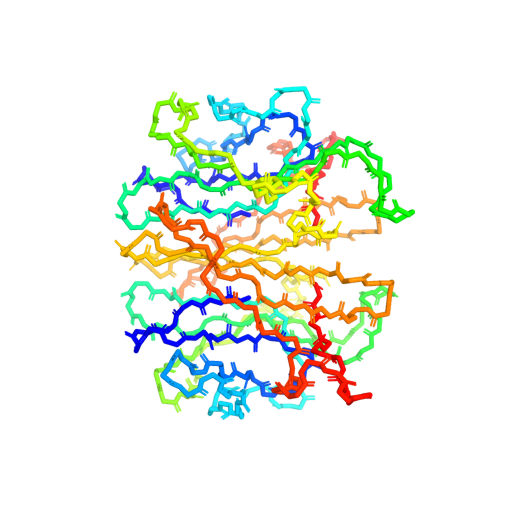.75 -7.047 1 88.38 102 ASP B N 1
ATOM 1931 C CA . ASP B 1 102 ? -11.312 -5.227 -7.262 1 88.38 102 ASP B CA 1
ATOM 1932 C C . ASP B 1 102 ? -12.375 -6.219 -6.785 1 88.38 102 ASP B C 1
ATOM 1934 O O . ASP B 1 102 ? -12.047 -7.25 -6.195 1 88.38 102 ASP B O 1
ATOM 1938 N N . THR B 1 103 ? -13.594 -5.82 -6.988 1 82.25 103 THR B N 1
ATOM 1939 C CA . THR B 1 103 ? -14.695 -6.645 -6.492 1 82.25 103 THR B CA 1
ATOM 1940 C C . THR B 1 103 ? -14.977 -7.805 -7.445 1 82.25 103 THR B C 1
ATOM 1942 O O . THR B 1 103 ? -15.781 -8.68 -7.137 1 82.25 103 THR B O 1
ATOM 1945 N N . GLU B 1 104 ? -14.383 -7.844 -8.586 1 83.88 104 GLU B N 1
ATOM 1946 C CA . GLU B 1 104 ? -14.602 -8.906 -9.562 1 83.88 104 GLU B CA 1
ATOM 1947 C C . GLU B 1 104 ? -13.523 -9.984 -9.453 1 83.88 104 GLU B C 1
ATOM 1949 O O . GLU B 1 104 ? -13.297 -10.742 -10.398 1 83.88 104 GLU B O 1
ATOM 1954 N N . ASN B 1 105 ? -12.797 -9.938 -8.398 1 82.44 105 ASN B N 1
ATOM 1955 C CA . ASN B 1 105 ? -11.789 -10.938 -8.047 1 82.44 105 ASN B CA 1
ATOM 1956 C C . ASN B 1 105 ? -10.523 -10.781 -8.883 1 82.44 105 ASN B C 1
ATOM 1958 O O . ASN B 1 105 ? -9.82 -11.766 -9.133 1 82.44 105 ASN B O 1
ATOM 1962 N N . ASN B 1 106 ? -10.359 -9.641 -9.461 1 91.69 106 ASN B N 1
ATOM 1963 C CA . ASN B 1 106 ? -9.062 -9.336 -10.047 1 91.69 106 ASN B CA 1
ATOM 1964 C C . ASN B 1 106 ? -8.094 -8.773 -9.008 1 91.69 106 ASN B C 1
ATOM 1966 O O . ASN B 1 106 ? -8.477 -7.961 -8.164 1 91.69 106 ASN B O 1
ATOM 1970 N N . ILE B 1 107 ? -6.891 -9.25 -9.078 1 94.94 107 ILE B N 1
ATOM 1971 C CA . ILE B 1 107 ? -5.824 -8.828 -8.18 1 94.94 107 ILE B CA 1
ATOM 1972 C C . ILE B 1 107 ? -4.699 -8.172 -8.977 1 94.94 107 ILE B C 1
ATOM 1974 O O . ILE B 1 107 ? -4.281 -8.695 -10.016 1 94.94 107 ILE B O 1
ATOM 1978 N N . TYR B 1 108 ? -4.23 -7.098 -8.547 1 93.44 108 TYR B N 1
ATOM 1979 C CA . TYR B 1 108 ? -3.143 -6.379 -9.203 1 93.44 108 TYR B CA 1
ATOM 1980 C C . TYR B 1 108 ? -1.932 -6.273 -8.281 1 93.44 108 TYR B C 1
ATOM 1982 O O . TYR B 1 108 ? -2.047 -5.809 -7.145 1 93.44 108 TYR B O 1
ATOM 1990 N N . VAL B 1 109 ? -0.846 -6.707 -8.812 1 93.94 109 VAL B N 1
ATOM 1991 C CA . VAL B 1 109 ? 0.367 -6.789 -8 1 93.94 109 VAL B CA 1
ATOM 1992 C C . VAL B 1 109 ? 1.477 -5.961 -8.648 1 93.94 109 VAL B C 1
ATOM 1994 O O . VAL B 1 109 ? 1.808 -6.164 -9.82 1 93.94 109 VAL B O 1
ATOM 1997 N N . LEU B 1 110 ? 1.951 -5.039 -7.926 1 91.75 110 LEU B N 1
ATOM 1998 C CA . LEU B 1 110 ? 3.188 -4.383 -8.344 1 91.75 110 LEU B CA 1
ATOM 1999 C C . LEU B 1 110 ? 4.398 -5.258 -8.023 1 91.75 110 LEU B C 1
ATOM 2001 O O . LEU B 1 110 ? 4.668 -5.551 -6.855 1 91.75 110 LEU B O 1
ATOM 2005 N N . ASP B 1 111 ? 5.074 -5.629 -9.047 1 90.5 111 ASP B N 1
ATOM 2006 C CA . ASP B 1 111 ? 6.195 -6.559 -8.93 1 90.5 111 ASP B CA 1
ATOM 2007 C C . ASP B 1 111 ? 7.512 -5.875 -9.297 1 90.5 111 ASP B C 1
ATOM 2009 O O . ASP B 1 111 ? 7.707 -5.465 -10.438 1 90.5 111 ASP B O 1
ATOM 2013 N N . ARG B 1 112 ? 8.375 -5.809 -8.312 1 88.12 112 ARG B N 1
ATOM 2014 C CA . ARG B 1 112 ? 9.688 -5.215 -8.562 1 88.12 112 ARG B CA 1
ATOM 2015 C C . ARG B 1 112 ? 10.617 -6.207 -9.25 1 88.12 112 ARG B C 1
ATOM 2017 O O . ARG B 1 112 ? 10.711 -7.367 -8.836 1 88.12 112 ARG B O 1
ATOM 2024 N N . LEU B 1 113 ? 11.336 -5.68 -10.227 1 84.69 113 LEU B N 1
ATOM 2025 C CA . LEU B 1 113 ? 12.141 -6.59 -11.039 1 84.69 113 LEU B CA 1
ATOM 2026 C C . LEU B 1 113 ? 13.609 -6.52 -10.641 1 84.69 113 LEU B C 1
ATOM 2028 O O . LEU B 1 113 ? 14.359 -7.473 -10.852 1 84.69 113 LEU B O 1
ATOM 2032 N N . ASN B 1 114 ? 13.93 -5.355 -10.188 1 81.38 114 ASN B N 1
ATOM 2033 C CA . ASN B 1 114 ? 15.336 -5.16 -9.852 1 81.38 114 ASN B CA 1
ATOM 2034 C C . ASN B 1 114 ? 15.508 -4.145 -8.727 1 81.38 114 ASN B C 1
ATOM 2036 O O . ASN B 1 114 ? 14.516 -3.602 -8.219 1 81.38 114 ASN B O 1
ATOM 2040 N N . THR B 1 115 ? 16.766 -3.881 -8.391 1 76.5 115 THR B N 1
ATOM 2041 C CA . THR B 1 115 ? 17.062 -2.979 -7.281 1 76.5 115 THR B CA 1
ATOM 2042 C C . THR B 1 115 ? 16.859 -1.524 -7.699 1 76.5 115 THR B C 1
ATOM 2044 O O . THR B 1 115 ? 16.75 -0.64 -6.844 1 76.5 115 THR B O 1
ATOM 2047 N N . ASP B 1 116 ? 16.75 -1.216 -9 1 72.44 116 ASP B N 1
ATOM 2048 C CA . ASP B 1 116 ? 16.641 0.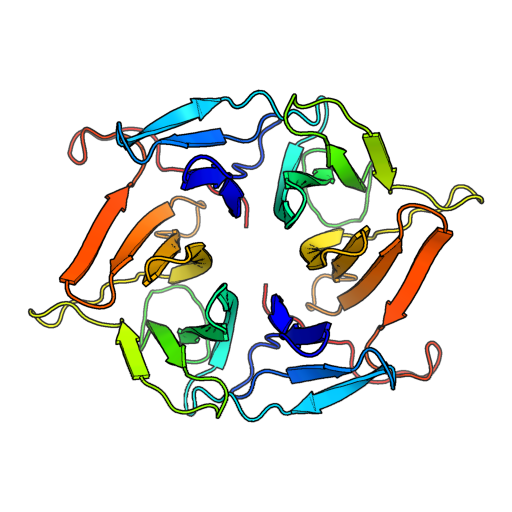161 -9.477 1 72.44 116 ASP B CA 1
ATOM 2049 C C . ASP B 1 116 ? 15.188 0.624 -9.508 1 72.44 116 ASP B C 1
ATOM 2051 O O . ASP B 1 116 ? 14.867 1.643 -10.125 1 72.44 116 ASP B O 1
ATOM 2055 N N .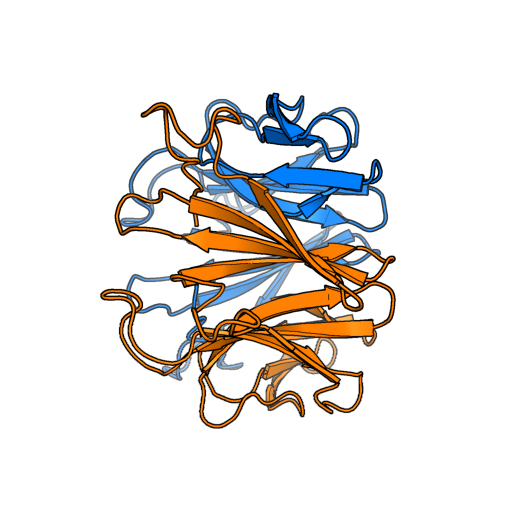 LYS B 1 117 ? 14.273 -0.064 -9.039 1 73.5 117 LYS B N 1
ATOM 2056 C CA . LYS B 1 117 ? 12.867 0.267 -8.844 1 73.5 117 LYS B CA 1
ATOM 2057 C C . LYS B 1 117 ? 12.062 0.031 -10.117 1 73.5 117 LYS B C 1
ATOM 2059 O O . LYS B 1 117 ? 10.922 0.482 -10.227 1 73.5 117 LYS B O 1
ATOM 2064 N N . SER B 1 118 ? 12.742 -0.602 -11.047 1 77.94 118 SER B N 1
ATOM 2065 C CA . SER B 1 118 ? 11.953 -1.06 -12.188 1 77.94 118 SER B CA 1
ATOM 2066 C C . SER B 1 118 ? 10.953 -2.135 -11.773 1 77.94 118 SER B C 1
ATOM 2068 O O . SER B 1 118 ? 11.242 -2.959 -10.906 1 77.94 118 SER B O 1
ATOM 2070 N N . GLY B 1 119 ? 9.781 -1.959 -12.359 1 82.75 119 GLY B N 1
ATOM 2071 C CA . GLY B 1 119 ? 8.773 -2.932 -11.961 1 82.75 119 GLY B CA 1
ATOM 2072 C C . GLY B 1 119 ? 7.715 -3.164 -13.023 1 82.75 119 GLY B C 1
ATOM 2073 O O . GLY B 1 119 ? 7.809 -2.625 -14.133 1 82.75 119 GLY B O 1
ATOM 2074 N N . ARG B 1 120 ? 6.859 -4.059 -12.711 1 87.44 120 ARG B N 1
ATOM 2075 C CA . ARG B 1 120 ? 5.703 -4.391 -13.539 1 87.44 120 ARG B CA 1
ATOM 2076 C C . ARG B 1 120 ? 4.449 -4.566 -12.688 1 87.44 120 ARG B C 1
ATOM 2078 O O . ARG B 1 120 ? 4.535 -4.68 -11.461 1 87.44 120 ARG B O 1
ATOM 2085 N N . ILE B 1 121 ? 3.41 -4.469 -13.398 1 90.75 121 ILE B N 1
ATOM 2086 C CA . ILE B 1 121 ? 2.145 -4.809 -12.758 1 90.75 121 ILE B CA 1
ATOM 2087 C C . ILE B 1 121 ? 1.627 -6.133 -13.305 1 90.75 121 ILE B C 1
ATOM 2089 O O . ILE B 1 121 ? 1.522 -6.312 -14.516 1 90.75 121 ILE B O 1
ATOM 2093 N N . VAL B 1 122 ? 1.408 -7.027 -12.422 1 91.56 122 VAL B N 1
ATOM 2094 C CA . VAL B 1 122 ? 0.844 -8.328 -12.781 1 91.56 122 VAL B CA 1
ATOM 2095 C C . VAL B 1 122 ? -0.626 -8.383 -12.375 1 91.56 122 VAL B C 1
ATOM 2097 O O . VAL B 1 122 ? -0.959 -8.203 -11.203 1 91.56 122 VAL B O 1
ATOM 2100 N N . ALA B 1 123 ? -1.478 -8.648 -13.328 1 92.38 123 ALA B N 1
ATOM 2101 C CA . ALA B 1 123 ? -2.9 -8.82 -13.047 1 92.38 123 ALA B CA 1
ATOM 2102 C C . ALA B 1 123 ? -3.27 -10.297 -12.977 1 92.38 123 ALA B C 1
ATOM 2104 O O . ALA B 1 123 ? -2.932 -11.078 -13.875 1 92.38 123 ALA B O 1
ATOM 2105 N N . LEU B 1 124 ? -3.955 -10.578 -11.852 1 94.12 124 LEU B N 1
ATOM 2106 C CA . LEU B 1 124 ? -4.371 -11.961 -11.609 1 94.12 124 L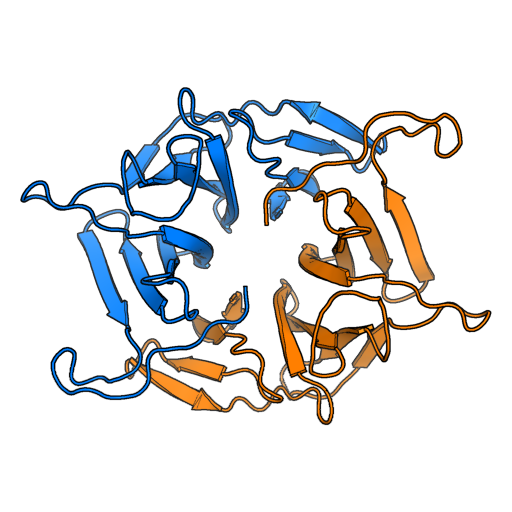EU B CA 1
ATOM 2107 C C . LEU B 1 124 ? -5.891 -12.078 -11.609 1 94.12 124 LEU B C 1
ATOM 2109 O O . LEU B 1 124 ? -6.59 -11.102 -11.312 1 94.12 124 LEU B O 1
ATOM 2113 N N . ASN B 1 125 ? -6.301 -13.227 -11.992 1 88 125 ASN B N 1
ATOM 2114 C CA . ASN B 1 125 ? -7.711 -13.586 -11.852 1 88 125 ASN B CA 1
ATOM 2115 C C . ASN B 1 125 ? -7.879 -14.977 -11.258 1 88 125 ASN B C 1
ATOM 2117 O O . ASN B 1 125 ? -7.129 -15.898 -11.586 1 88 125 ASN B O 1
ATOM 2121 N N . THR B 1 126 ? -8.836 -15.086 -10.406 1 76.12 126 THR B N 1
ATOM 2122 C CA . THR B 1 126 ? -9 -16.328 -9.648 1 76.12 126 THR B CA 1
ATOM 2123 C C . THR B 1 126 ? -9.32 -17.484 -10.578 1 76.12 126 THR B C 1
ATOM 2125 O O . THR B 1 126 ? -9.062 -18.641 -10.25 1 76.12 126 THR B O 1
ATOM 2128 N N . THR B 1 127 ? -9.781 -17.25 -11.672 1 74.56 127 THR B N 1
ATOM 2129 C CA . THR B 1 127 ? -10.164 -18.328 -12.586 1 74.56 127 THR B CA 1
ATOM 2130 C C . THR B 1 127 ? -9.055 -18.609 -13.586 1 74.56 127 THR B C 1
ATOM 2132 O O . THR B 1 127 ? -8.742 -19.781 -13.859 1 74.56 127 THR B O 1
ATOM 2135 N N . LYS B 1 128 ? -8.344 -17.609 -14.125 1 74.88 128 LYS B N 1
ATOM 2136 C CA . LYS B 1 128 ? -7.445 -17.75 -15.266 1 74.88 128 LYS B CA 1
ATOM 2137 C C . LYS B 1 128 ? -5.988 -17.734 -14.82 1 74.88 128 LYS B C 1
ATOM 2139 O O . LYS B 1 128 ? -5.098 -18.125 -15.578 1 74.88 128 LYS B O 1
ATOM 2144 N N . GLY B 1 129 ? -5.816 -17.375 -13.586 1 88.38 129 GLY B N 1
ATOM 2145 C CA . GLY B 1 129 ? -4.438 -17.109 -13.203 1 88.38 129 GLY B CA 1
ATOM 2146 C C . GLY B 1 129 ? -3.945 -15.742 -13.617 1 88.38 129 GLY B C 1
ATOM 2147 O O . GLY B 1 129 ? -4.633 -14.742 -13.398 1 88.38 129 GLY B O 1
ATOM 2148 N N . VAL B 1 130 ? -2.744 -15.68 -14.281 1 90.69 130 VAL B N 1
ATOM 2149 C CA . VAL B 1 130 ? -2.209 -14.398 -14.734 1 90.69 130 VAL B CA 1
ATOM 2150 C C . VAL B 1 130 ? -2.996 -13.914 -15.953 1 90.69 130 VAL B C 1
ATOM 2152 O O . VAL B 1 130 ? -3.025 -14.586 -16.984 1 90.69 130 VAL B O 1
ATOM 2155 N N . LYS B 1 131 ? -3.551 -12.812 -15.82 1 89.56 131 LYS B N 1
ATOM 2156 C CA . LYS B 1 131 ? -4.352 -12.242 -16.891 1 89.56 131 LYS B CA 1
ATOM 2157 C C . LYS B 1 131 ? -3.486 -11.438 -17.859 1 89.56 131 LYS B C 1
ATOM 2159 O O . LYS B 1 131 ? -3.553 -11.633 -19.078 1 89.56 131 LYS B O 1
ATOM 2164 N N . TRP B 1 132 ? -2.744 -10.492 -17.344 1 87 132 TRP B N 1
ATOM 2165 C CA . TRP B 1 132 ? -1.841 -9.68 -18.156 1 87 132 TRP B CA 1
ATOM 2166 C C . TRP B 1 132 ? -0.728 -9.086 -17.297 1 87 132 TRP B C 1
ATOM 2168 O O . TRP B 1 132 ? -0.82 -9.078 -16.062 1 87 132 TRP B O 1
ATOM 2178 N N . ILE B 1 133 ? 0.291 -8.625 -17.984 1 88.06 133 ILE B N 1
ATOM 2179 C CA . ILE B 1 133 ? 1.442 -7.992 -17.359 1 88.06 133 ILE B CA 1
ATOM 2180 C C . ILE B 1 133 ? 1.735 -6.66 -18.047 1 88.06 133 ILE B C 1
ATOM 2182 O O . ILE B 1 133 ? 1.748 -6.57 -19.266 1 88.06 133 ILE B O 1
ATOM 2186 N N . TYR B 1 134 ? 1.822 -5.641 -17.172 1 83.38 134 TYR B N 1
ATOM 2187 C CA . TYR B 1 134 ? 2.248 -4.336 -17.672 1 83.38 134 TYR B CA 1
ATOM 2188 C C . TYR B 1 134 ? 3.66 -4.008 -17.188 1 83.38 134 TYR B C 1
ATOM 2190 O O . TYR B 1 134 ? 3.914 -3.936 -15.992 1 83.38 134 TYR B O 1
ATOM 2198 N N . SER B 1 135 ? 4.547 -3.789 -18.031 1 76.31 135 SER B N 1
ATOM 2199 C CA . SER B 1 135 ? 5.922 -3.473 -17.656 1 76.31 135 SER B CA 1
ATOM 2200 C C . SER B 1 135 ? 6.34 -2.102 -18.172 1 76.31 135 SER B C 1
ATOM 2202 O O . SER B 1 135 ? 7.512 -1.732 -18.094 1 76.31 135 SER B O 1
ATOM 2204 N N . GLY B 1 136 ? 5.289 -1.176 -18.391 1 62.94 136 GLY B N 1
ATOM 2205 C CA . GLY B 1 136 ? 5.555 0.111 -19.016 1 62.94 136 GLY B CA 1
ATOM 2206 C C . GLY B 1 136 ? 5.352 0.1 -20.516 1 62.94 136 GLY B C 1
ATOM 2207 O O . GLY B 1 136 ? 4.242 -0.134 -21 1 62.94 136 GLY B O 1
ATOM 2208 N N . ASN B 1 137 ? 6.406 -0.004 -21.328 1 46.03 137 ASN B N 1
ATOM 2209 C CA . ASN B 1 137 ? 6.281 0.103 -22.781 1 46.03 137 ASN B CA 1
ATOM 2210 C C . ASN B 1 137 ? 5.438 -1.031 -23.344 1 46.03 137 ASN B C 1
ATOM 2212 O O . ASN B 1 137 ? 5.738 -2.207 -23.141 1 46.03 137 ASN B O 1
ATOM 2216 N N . PRO B 1 138 ? 4.234 -0.78 -23.562 1 40.97 138 PRO B N 1
ATOM 2217 C CA . PRO B 1 138 ? 3.557 -1.844 -24.312 1 40.97 138 PRO B CA 1
ATOM 2218 C C . PRO B 1 138 ? 4.52 -2.678 -25.156 1 40.97 138 PRO B C 1
ATOM 2220 O O . PRO B 1 138 ? 4.172 -3.777 -25.594 1 40.97 138 PRO B O 1
ATOM 2223 N N . ASP B 1 139 ? 5.273 -1.995 -26 1 34 139 ASP B N 1
ATOM 2224 C CA . ASP B 1 139 ? 6.188 -2.799 -26.812 1 34 139 ASP B CA 1
ATOM 2225 C C . ASP B 1 139 ? 7.156 -3.584 -25.922 1 34 139 ASP B C 1
ATOM 2227 O O . ASP B 1 139 ? 8.102 -3.016 -25.375 1 34 139 ASP B O 1
ATOM 2231 N N . ILE B 1 140 ? 6.699 -4.555 -25.141 1 34.34 140 ILE B N 1
ATOM 2232 C CA . ILE B 1 140 ? 7.484 -5.484 -24.344 1 34.34 140 ILE B CA 1
ATOM 2233 C C . ILE B 1 140 ? 8.922 -5.527 -24.859 1 34.34 140 ILE B C 1
ATOM 2235 O O . ILE B 1 140 ? 9.844 -5.867 -24.109 1 34.34 140 ILE B O 1
ATOM 2239 N N . ASN B 1 141 ? 9.18 -5.809 -25.953 1 30.86 141 ASN B N 1
ATOM 2240 C CA . ASN B 1 141 ? 10.438 -6.117 -26.625 1 30.86 141 ASN B CA 1
ATOM 2241 C C . ASN B 1 141 ? 11.398 -4.926 -26.609 1 30.86 141 ASN B C 1
ATOM 2243 O O . ASN B 1 141 ? 12.547 -5.043 -27.031 1 30.86 141 ASN B O 1
ATOM 2247 N N . LYS B 1 142 ? 10.945 -3.646 -26.969 1 31.52 142 LYS B N 1
ATOM 2248 C CA . LYS B 1 142 ? 12.008 -2.719 -27.328 1 31.52 142 LYS B CA 1
ATOM 2249 C C . LYS B 1 142 ? 12.453 -1.884 -26.125 1 31.52 142 LYS B C 1
ATOM 2251 O O . LYS B 1 142 ? 11.617 -1.299 -25.438 1 31.52 142 LYS B O 1
ATOM 2256 N N . GLY B 1 143 ? 13.492 -1.978 -25.438 1 31.53 143 GLY B N 1
ATOM 2257 C CA . GLY B 1 143 ? 14.453 -1.384 -24.531 1 31.53 143 GLY B CA 1
ATOM 2258 C C . GLY B 1 143 ? 13.852 -0.323 -23.625 1 31.53 143 GLY B C 1
ATOM 2259 O O . GLY B 1 143 ? 14.578 0.454 -23 1 31.53 143 GLY B O 1
ATOM 2260 N N . GLU B 1 144 ? 12.648 0.074 -23.844 1 34.75 144 GLU B N 1
ATOM 2261 C CA . GLU B 1 144 ? 12.305 1.35 -23.219 1 34.75 144 GLU B CA 1
ATOM 2262 C C . GLU B 1 144 ? 12.109 1.194 -21.719 1 34.75 144 GLU B C 1
ATOM 2264 O O . GLU B 1 144 ? 11.93 0.081 -21.219 1 34.75 144 GLU B O 1
ATOM 2269 N N . VAL B 1 145 ? 11.633 2.396 -20.938 1 38.06 145 VAL B N 1
ATOM 2270 C CA . VAL B 1 145 ? 11.805 2.883 -19.578 1 38.06 145 VAL B CA 1
ATOM 2271 C C . VAL B 1 145 ? 10.93 2.064 -18.625 1 38.06 145 VAL B C 1
ATOM 2273 O O . VAL B 1 145 ? 9.75 1.841 -18.891 1 38.06 145 VAL B O 1
ATOM 2276 N N . THR B 1 146 ? 11.477 1.26 -17.891 1 43.22 146 THR B N 1
ATOM 2277 C CA . THR B 1 146 ? 10.992 0.475 -16.766 1 43.22 146 THR B CA 1
ATOM 2278 C C . THR B 1 146 ? 10.133 1.334 -15.836 1 43.22 146 THR B C 1
ATOM 2280 O O . THR B 1 146 ? 10.461 2.492 -15.57 1 43.22 146 THR B O 1
ATOM 2283 N N . PHE B 1 147 ? 8.781 0.882 -15.719 1 47.84 147 PHE B N 1
ATOM 2284 C CA . PHE B 1 147 ? 7.902 1.47 -14.719 1 47.84 147 PHE B CA 1
ATOM 2285 C C . PHE B 1 147 ? 8.625 1.638 -13.391 1 47.84 147 PHE B C 1
ATOM 2287 O O . PHE B 1 147 ? 9.195 0.681 -12.859 1 47.84 147 PHE B O 1
ATOM 2294 N N . LYS B 1 148 ? 9.078 2.875 -13.117 1 47.28 148 LYS B N 1
ATOM 2295 C CA . LYS B 1 148 ? 9.703 3.125 -11.82 1 47.28 148 LYS B CA 1
ATOM 2296 C C . LYS B 1 148 ? 8.656 3.453 -10.758 1 47.28 148 LYS B C 1
ATOM 2298 O O . LYS B 1 148 ? 7.812 4.328 -10.961 1 47.28 148 LYS B O 1
ATOM 2303 N N . HIS B 1 149 ? 8.328 2.434 -9.977 1 40.75 149 HIS B N 1
ATOM 2304 C CA . HIS B 1 149 ? 7.352 2.662 -8.922 1 40.75 149 HIS B CA 1
ATOM 2305 C C . HIS B 1 149 ? 8.039 3.068 -7.617 1 40.75 149 HIS B C 1
ATOM 2307 O O . HIS B 1 149 ? 9.211 2.74 -7.398 1 40.75 149 HIS B O 1
ATOM 2313 N N . MET B 1 150 ? 7.609 4.145 -6.957 1 41.09 150 MET B N 1
ATOM 2314 C CA . MET B 1 150 ? 8.141 4.473 -5.637 1 41.09 150 MET B CA 1
ATOM 2315 C C . MET B 1 150 ? 7.488 3.611 -4.559 1 41.09 150 MET B C 1
ATOM 2317 O O . MET B 1 150 ? 6.266 3.439 -4.551 1 41.09 150 MET B O 1
ATOM 2321 N N . ILE B 1 151 ? 8.266 2.619 -4.004 1 41.19 151 ILE B N 1
ATOM 2322 C CA . ILE B 1 151 ? 7.75 1.881 -2.857 1 41.19 151 ILE B CA 1
ATOM 2323 C C . ILE B 1 151 ? 7.613 2.818 -1.659 1 41.19 151 ILE B C 1
ATOM 2325 O O . ILE B 1 151 ? 8.445 3.705 -1.459 1 41.19 151 ILE B O 1
#

Foldseek 3Di:
DEAAPVRWDWAFPFAQFIWTQDPVPRDIDTDLAGDPPWGWAEWYAEPVGKIKTWTFHDDDLPPQDGWTWIFIAHNNNHTDDIQAADPVRHGPASHWHYWDDYPQQKIWTWGADDPQQFTKIWIQHPVPGTDDIGQPDPVPPDPDDGPRDDD/DEAAPVRWDWAFPFAQFIWTQDPVPRDIDTDLAGDPPWGWAEWYAEPVGKIKTWTFHDDDLPPQDGWTWIFIAHNNNHTDDIQAADPVRHGPASHWHYWDDYNQQKIWTWGADDPQQFTKIWIQHPVPGTDDIGQDPPVVPDPDDGPRDDD

Solvent-accessible surface area (backbone atoms only — not comparable to full-atom values): 16209 Å² total; per-residue (Å²): 78,28,61,42,96,86,63,27,36,38,35,29,46,48,32,37,44,30,29,32,38,34,74,86,76,65,45,76,43,82,43,74,42,60,52,72,95,26,21,31,38,33,33,33,52,33,82,81,52,32,39,37,34,32,34,27,51,80,76,66,71,70,70,73,64,79,57,43,32,41,35,33,21,43,85,80,33,48,78,75,46,76,49,34,56,44,96,86,67,46,68,70,50,64,36,72,57,44,51,40,59,46,80,84,51,36,35,39,31,38,26,35,71,51,94,83,32,27,25,30,37,42,31,34,30,84,85,76,40,75,72,51,75,45,45,64,35,85,56,81,82,56,91,56,70,51,34,46,47,48,128,78,28,61,42,95,86,63,26,36,37,36,30,47,49,30,35,42,31,30,31,38,34,74,87,76,67,46,75,43,81,43,73,42,60,51,73,95,24,20,31,37,32,33,33,54,34,82,81,52,32,38,37,35,32,35,26,50,80,77,67,70,70,70,74,65,78,58,42,33,41,35,33,22,42,84,80,33,48,78,75,47,76,50,34,55,42,95,86,66,46,66,71,52,62,37,73,56,43,50,40,59,47,79,84,51,36,36,40,31,38,26,35,71,50,93,85,33,27,25,30,37,40,31,34,30,85,85,77,39,76,71,51,75,44,48,53,45,79,59,78,81,60,90,60,69,52,33,48,48,47,129

Secondary structure (DSSP, 8-state):
-EE-TTSPEEE--SSSEEEEE-TTT--EEEEEEE-TTSEEEEEEE-TT--EEEEEE-SS-SSS--S-EEEEEE-TT--EEEEE-B-TTS-BS-SEEEEEEE-TTSEEEEEEE-STT-EEEEEEEETTTEEEEEE-SSSSTTS----EE---/-EE-TTSPEEE--SSSEEEEE-TTT--EEEEEEE-TTSEEEEEEE-TT--EEEEEE-SS-SSS--S-EEEEEE-TTS-EEEEE-B-TTS-BS-SEEEEEEE-TTSEEEEEEE-STT-EEEEEEEETTTEEEEEE-BSSSTTS---BEE---

Radius of gyration: 18.37 Å; Cα contacts (8 Å, |Δi|>4): 761; chains: 2; bounding box: 35×48×56 Å

pLDDT: mean 85.18, std 16.75, range [30.86, 98.06]

Organism: Mytilus edulis (NCBI:txid6550)

Sequence (302 aa):
MALLPSGDLLISTAETNLKILSHTTGKITHSKYSVAPLVTGAVCVTGNDKIIVRSRKEGSVFPVTGTRQVVVMDTEGRIEKVYELYDNGKPIFTAPQRITADTENNIYVLDRLNTDKSGRIVALNTTKGVKWIYSGNPDINKGEVTFKHMIMALLPSGDLLISTAETNLKILSHTTGKITHSKYSVAPLVTGAVCVTGNDKIIVRSRKEGSVFPVTGTRQVVVMDTEGRIEKVYELYDNGKPIFTAPQRITADTENNIYVLDRLNTDKSGRIVALNTTKGVKWIYSGNPDINKGEVTFKHMI

Nearest PDB structures (foldseek):
  8j72-assembly1_A  TM=7.315E-01  e=1.048E-04  Mus musculus
  6fpt-assembly2_B  TM=6.993E-01  e=9.256E-04  Danio rerio
  6fpt-assembly1_A  TM=6.990E-01  e=2.678E-03  Danio rerio
  8t1y-assembly1_A  TM=5.680E-01  e=2.925E-02  Porphyromonas gingivalis
  8t27-assembly1_A  TM=5.686E-01  e=5.533E-02  Porphyromonas gingivalis